Protein AF-A0A3M1IRY5-F1 (afdb_monomer_lite)

pLDDT: mean 82.52, std 18.66, range [30.8, 98.06]

Radius of gyration: 38.28 Å; chains: 1; bounding box: 102×42×97 Å

Secondary structure (DSSP, 8-state):
--------------------SS----------HHHHHHHHHHHHHHHHHHHHHHHHHHHHHHHHHHHHHHHH--TTTEEEETTEEEETTTT-TT--HHHHHHHHHHT--PPPTTTEEEEEESB-TTSPBPBTTSEEEEEEPPPSEEEEEEEEEETTSPBPP-TT---EEETTTPPBPTTS-EEEEEESS--SSSEEE--SSSBEEEEEEEEEE--SSTTTTTHHHHHTPPEEEEEE--

Sequence (238 aa):
MCADGEAGQPYDVAPSGRRCPFPCPVQAQCLPAITRSLQLRVKAVRSVVSLLLAFACALGIGLASAWHLIAHGSPLTTGEIGPWSVWYAAGNPNADPYTKAYLARSGRLPITSTNALYYFASTDEDGEPLRAECVYRIEGVPLNAMWWSLALYDEAGNLIPNKAKRHAFNRADLMRRPDGTFQIRLAPTAEHGNWLPTGKPGGLKIILRIYGPYEPTSAVRGREIENSLPEILKVACP

Structure (mmCIF, N/CA/C/O backbone):
data_AF-A0A3M1IRY5-F1
#
_entry.id   AF-A0A3M1IRY5-F1
#
loop_
_atom_site.group_PDB
_atom_site.id
_atom_site.type_symbol
_atom_site.label_atom_id
_atom_site.label_alt_id
_atom_site.label_comp_id
_atom_site.label_asym_id
_atom_site.label_entity_id
_atom_site.label_seq_id
_atom_site.pdbx_PDB_ins_code
_atom_site.Cartn_x
_atom_site.Cartn_y
_atom_site.Cartn_z
_atom_site.occupancy
_atom_site.B_iso_or_equiv
_atom_site.auth_seq_id
_atom_site.auth_comp_id
_atom_site.auth_asym_id
_atom_site.auth_atom_id
_atom_site.pdbx_PDB_model_num
ATOM 1 N N . MET A 1 1 ? -50.102 -14.162 62.995 1.00 37.91 1 MET A N 1
ATOM 2 C CA . MET A 1 1 ? -50.926 -14.681 64.102 1.00 37.91 1 MET A CA 1
ATOM 3 C C . MET A 1 1 ? -51.890 -13.585 64.509 1.00 37.91 1 MET A C 1
ATOM 5 O O . MET A 1 1 ? -51.455 -12.598 65.083 1.00 37.91 1 MET A O 1
ATOM 9 N N . CYS A 1 2 ? -53.156 -13.723 64.125 1.00 30.80 2 CYS A N 1
ATOM 10 C CA . CYS A 1 2 ? -54.265 -12.926 64.639 1.00 30.80 2 CYS A CA 1
ATOM 11 C C . CYS A 1 2 ? -55.115 -13.891 65.462 1.00 30.80 2 CYS A C 1
ATOM 13 O O . CYS A 1 2 ? -55.342 -15.010 65.012 1.00 30.80 2 CYS A O 1
ATOM 15 N N . ALA A 1 3 ? -55.451 -13.487 66.682 1.00 37.69 3 ALA A N 1
ATOM 16 C CA . ALA A 1 3 ? -56.213 -14.289 67.622 1.00 37.69 3 ALA A CA 1
ATOM 17 C C . ALA A 1 3 ? -57.660 -14.458 67.143 1.00 37.69 3 ALA A C 1
ATOM 19 O O . ALA A 1 3 ? -58.262 -13.505 66.644 1.00 37.69 3 ALA A O 1
ATOM 20 N N . ASP A 1 4 ? -58.177 -15.670 67.319 1.00 44.00 4 ASP A N 1
ATOM 21 C CA . ASP A 1 4 ? -59.561 -16.042 67.061 1.00 44.00 4 ASP A CA 1
ATOM 22 C C . ASP A 1 4 ? -60.483 -15.434 68.128 1.00 44.00 4 ASP A C 1
ATOM 24 O O . ASP A 1 4 ? -60.236 -15.558 69.328 1.00 44.00 4 ASP A O 1
ATOM 28 N N . GLY A 1 5 ? -61.543 -14.766 67.677 1.00 37.25 5 GLY A N 1
ATOM 29 C CA . GLY A 1 5 ? -62.672 -14.328 68.492 1.00 37.25 5 GLY A CA 1
ATOM 30 C C . GLY A 1 5 ? -63.956 -14.891 67.892 1.00 37.25 5 GLY A C 1
ATOM 31 O O . GLY A 1 5 ? -64.277 -14.600 66.740 1.00 37.25 5 GLY A O 1
ATOM 32 N N . GLU A 1 6 ? -64.626 -15.734 68.676 1.00 37.75 6 GLU A N 1
ATOM 33 C CA . GLU A 1 6 ? -65.839 -16.495 68.370 1.00 37.75 6 GLU A CA 1
ATOM 34 C C . GLU A 1 6 ? -67.024 -15.662 67.861 1.00 37.75 6 GLU A C 1
ATOM 36 O O . GLU A 1 6 ? -67.220 -14.494 68.203 1.00 37.75 6 GLU A O 1
ATOM 41 N N . ALA A 1 7 ? -67.851 -16.331 67.057 1.00 40.34 7 ALA A N 1
ATOM 42 C CA . ALA A 1 7 ? -69.061 -15.822 66.437 1.00 40.34 7 ALA A CA 1
ATOM 43 C C . ALA A 1 7 ? -70.335 -16.305 67.158 1.00 40.34 7 ALA A C 1
ATOM 45 O O . ALA A 1 7 ? -70.504 -17.504 67.352 1.00 40.34 7 ALA A O 1
ATOM 46 N N . GLY A 1 8 ? -71.270 -15.371 67.393 1.00 37.66 8 GLY A N 1
ATOM 47 C CA . GLY A 1 8 ? -72.716 -15.605 67.596 1.00 37.66 8 GLY A CA 1
ATOM 48 C C . GLY A 1 8 ? -73.113 -16.115 68.990 1.00 37.66 8 GLY A C 1
ATOM 49 O O . GLY A 1 8 ? -72.429 -16.941 69.561 1.00 37.66 8 GLY A O 1
ATOM 50 N N . GLN A 1 9 ? -74.237 -15.733 69.604 1.00 42.59 9 GLN A N 1
ATOM 51 C CA . GLN A 1 9 ? -75.541 -15.323 69.060 1.00 42.59 9 GLN A CA 1
ATOM 52 C C . GLN A 1 9 ? -76.451 -14.818 70.247 1.00 42.59 9 GLN A C 1
ATOM 54 O O . GLN A 1 9 ? -75.932 -14.670 71.350 1.00 42.59 9 GLN A O 1
ATOM 59 N N . PRO A 1 10 ? -77.761 -14.499 70.111 1.00 58.88 10 PRO A N 1
ATOM 60 C CA . PRO A 1 10 ? -78.271 -13.130 69.929 1.00 58.88 10 PRO A CA 1
ATOM 61 C C . PRO A 1 10 ? -79.416 -12.739 70.899 1.00 58.88 10 PRO A C 1
ATOM 63 O O . PRO A 1 10 ? -80.476 -13.330 70.785 1.00 58.88 10 PRO A O 1
ATOM 66 N N . TYR A 1 11 ? -79.329 -11.702 71.746 1.00 38.72 11 TYR A N 1
ATOM 67 C CA . TYR A 1 11 ? -80.546 -11.179 72.410 1.00 38.72 11 TYR A CA 1
ATOM 68 C C . TYR A 1 11 ? -80.511 -9.664 72.667 1.00 38.72 11 TYR A C 1
ATOM 70 O O . TYR A 1 11 ? -79.568 -9.128 73.238 1.00 38.72 11 TYR A O 1
ATOM 78 N N . ASP A 1 12 ? -81.606 -9.041 72.232 1.00 35.09 12 ASP A N 1
ATOM 79 C CA . ASP A 1 12 ? -82.362 -7.966 72.871 1.00 35.09 12 ASP A CA 1
ATOM 80 C C . ASP A 1 12 ? -81.880 -6.501 72.907 1.00 35.09 12 ASP A C 1
ATOM 82 O O . ASP A 1 12 ? -80.951 -6.093 73.593 1.00 35.09 12 ASP A O 1
ATOM 86 N N . VAL A 1 13 ? -82.703 -5.705 72.210 1.00 41.44 13 VAL A N 1
ATOM 87 C CA . VAL A 1 13 ? -83.314 -4.435 72.631 1.00 41.44 13 VAL A CA 1
ATOM 88 C C . VAL A 1 13 ? -82.365 -3.298 73.024 1.00 41.44 13 VAL A C 1
ATOM 90 O O . VAL A 1 13 ? -81.856 -3.197 74.135 1.00 41.44 13 VAL A O 1
ATOM 93 N N . ALA A 1 14 ? -82.273 -2.321 72.122 1.00 42.16 14 ALA A N 1
ATOM 94 C CA . ALA A 1 14 ? -81.802 -0.979 72.435 1.00 42.16 14 ALA A CA 1
ATOM 95 C C . ALA A 1 14 ? -82.840 -0.198 73.269 1.00 42.16 14 ALA A C 1
ATOM 97 O O . ALA A 1 14 ? -84.011 -0.152 72.884 1.00 42.16 14 ALA A O 1
ATOM 98 N N . PRO A 1 15 ? -82.403 0.562 74.291 1.00 44.25 15 PRO A N 1
ATOM 99 C CA . PRO A 1 15 ? -83.118 1.762 74.692 1.00 44.25 15 PRO A CA 1
ATOM 100 C C . PRO A 1 15 ? -82.137 2.928 74.861 1.00 44.25 15 PRO A C 1
ATOM 102 O O . PRO A 1 15 ? -81.589 3.163 75.931 1.00 44.25 15 PRO A O 1
ATOM 105 N N . SER A 1 16 ? -81.900 3.688 73.794 1.00 48.00 16 SER A N 1
ATOM 106 C CA . SER A 1 16 ? -81.740 5.148 73.887 1.00 48.00 16 SER A CA 1
ATOM 107 C C . SER A 1 16 ? -81.616 5.749 72.488 1.00 48.00 16 SER A C 1
ATOM 109 O O . SER A 1 16 ? -80.674 5.510 71.736 1.00 48.00 16 SER A O 1
ATOM 111 N N . GLY A 1 17 ? -82.631 6.527 72.115 1.00 50.25 17 GLY A N 1
ATOM 112 C CA . GLY A 1 17 ? -82.741 7.176 70.817 1.00 50.25 17 GLY A CA 1
ATOM 113 C C . GLY A 1 17 ? -81.753 8.324 70.632 1.00 50.25 17 GLY A C 1
ATOM 114 O O . GLY A 1 17 ? -82.108 9.485 70.815 1.00 50.25 17 GLY A O 1
ATOM 115 N N . ARG A 1 18 ? -80.541 8.020 70.165 1.00 44.72 18 ARG A N 1
ATOM 116 C CA . ARG A 1 18 ? -79.710 8.989 69.437 1.00 44.72 18 ARG A CA 1
ATOM 117 C C . ARG A 1 18 ? -79.232 8.364 68.133 1.00 44.72 18 ARG A C 1
ATOM 119 O O . ARG A 1 18 ? -78.379 7.487 68.123 1.00 44.72 18 ARG A O 1
ATOM 126 N N . ARG A 1 19 ? -79.818 8.818 67.023 1.00 46.75 19 ARG A N 1
ATOM 127 C CA . ARG A 1 19 ? -79.361 8.500 65.666 1.00 46.75 19 ARG A CA 1
ATOM 128 C C . ARG A 1 19 ? -78.031 9.222 65.427 1.00 46.75 19 ARG A C 1
ATOM 130 O O . ARG A 1 19 ? -77.973 10.441 65.567 1.00 46.75 19 ARG A O 1
ATOM 137 N N . CYS A 1 20 ? -76.980 8.495 65.059 1.00 45.66 20 CYS A N 1
ATOM 138 C CA . CYS A 1 20 ? -75.777 9.099 64.486 1.00 45.66 20 CYS A CA 1
ATOM 139 C C . CYS A 1 20 ? -76.139 9.738 63.126 1.00 45.66 20 CYS A C 1
ATOM 141 O O . CYS A 1 20 ? -76.806 9.076 62.329 1.00 45.66 20 CYS A O 1
ATOM 143 N N . PRO A 1 21 ? -75.738 10.991 62.832 1.00 51.94 21 PRO A N 1
ATOM 144 C CA . PRO A 1 21 ? -76.191 11.699 61.633 1.00 51.94 21 PRO A CA 1
ATOM 145 C C . PRO A 1 21 ? -75.369 11.420 60.364 1.00 51.94 21 PRO A C 1
ATOM 147 O O . PRO A 1 21 ? -75.637 12.041 59.341 1.00 51.94 21 PRO A O 1
ATOM 150 N N . PHE A 1 22 ? -74.404 10.495 60.376 1.00 50.66 22 PHE A N 1
ATOM 151 C CA . PHE A 1 22 ? -73.588 10.210 59.192 1.00 50.66 22 PHE A CA 1
ATOM 152 C C . PHE A 1 22 ? -73.363 8.706 59.002 1.00 50.66 22 PHE A C 1
ATOM 154 O O . PHE A 1 22 ? -72.972 8.036 59.961 1.00 50.66 22 PHE A O 1
ATOM 161 N N . PRO A 1 23 ? -73.568 8.155 57.790 1.00 54.88 23 PRO A N 1
ATOM 162 C CA . PRO A 1 23 ? -73.050 6.836 57.469 1.00 54.88 23 PRO A CA 1
ATOM 163 C C . PRO A 1 23 ? -71.517 6.900 57.500 1.00 54.88 23 PRO A C 1
ATOM 165 O O . PRO A 1 23 ? -70.910 7.750 56.846 1.00 54.88 23 PRO A O 1
ATOM 168 N N . CYS A 1 24 ? -70.883 6.012 58.270 1.00 45.25 24 CYS A N 1
ATOM 169 C CA . CYS A 1 24 ? -69.444 5.781 58.165 1.00 45.25 24 CYS A CA 1
ATOM 170 C C . CYS A 1 24 ? -69.091 5.486 56.698 1.00 45.25 24 CYS A C 1
ATOM 172 O O . CYS A 1 24 ? -69.773 4.665 56.076 1.00 45.25 24 CYS A O 1
ATOM 174 N N . PRO A 1 25 ? -68.028 6.088 56.136 1.00 48.56 25 PRO A N 1
ATOM 175 C CA . PRO A 1 25 ? -67.561 5.726 54.809 1.00 48.56 25 PRO A CA 1
ATOM 176 C C . PRO A 1 25 ? -66.930 4.329 54.879 1.00 48.56 25 PRO A C 1
ATOM 178 O O . PRO A 1 25 ? -65.738 4.167 55.130 1.00 48.56 25 PRO A O 1
ATOM 181 N N . VAL A 1 26 ? -67.740 3.290 54.668 1.00 51.91 26 VAL A N 1
ATOM 182 C CA . VAL A 1 26 ? -67.263 1.926 54.427 1.00 51.91 26 VAL A CA 1
ATOM 183 C C . VAL A 1 26 ? -66.821 1.855 52.975 1.00 51.91 26 VAL A C 1
ATOM 185 O O . VAL A 1 26 ? -67.564 1.399 52.118 1.00 51.91 26 VAL A O 1
ATOM 188 N N . GLN A 1 27 ? -65.630 2.368 52.687 1.00 48.59 27 GLN A N 1
ATOM 189 C CA . GLN A 1 27 ? -64.877 2.021 51.481 1.00 48.59 27 GLN A CA 1
ATOM 190 C C . GLN A 1 27 ? -63.425 2.481 51.641 1.00 48.59 27 GLN A C 1
ATOM 192 O O . GLN A 1 27 ? -62.899 3.303 50.895 1.00 48.59 27 GLN A O 1
ATOM 197 N N . ALA A 1 28 ? -62.744 1.908 52.635 1.00 45.91 28 ALA A N 1
ATOM 198 C CA . ALA A 1 28 ? -61.298 1.795 52.562 1.00 45.91 28 ALA A CA 1
ATOM 199 C C . ALA A 1 28 ? -60.988 0.850 51.393 1.00 45.91 28 ALA A C 1
ATOM 201 O O . ALA A 1 28 ? -61.079 -0.371 51.512 1.00 45.91 28 ALA A O 1
ATOM 202 N N . GLN A 1 29 ? -60.707 1.425 50.225 1.00 51.91 29 GLN A N 1
ATOM 203 C CA . GLN A 1 29 ? -60.197 0.695 49.073 1.00 51.91 29 GLN A CA 1
ATOM 204 C C . GLN A 1 29 ? -58.829 0.113 49.448 1.00 51.91 29 GLN A C 1
ATOM 206 O O . GLN A 1 29 ? -57.790 0.747 49.273 1.00 51.91 29 GLN A O 1
ATOM 211 N N . CYS A 1 30 ? -58.818 -1.109 49.980 1.00 50.00 30 CYS A N 1
ATOM 212 C CA . CYS A 1 30 ? -57.616 -1.922 50.084 1.00 50.00 30 CYS A CA 1
ATOM 213 C C . CYS A 1 30 ? -57.227 -2.392 48.677 1.00 50.00 30 CYS A C 1
ATOM 215 O O . CYS A 1 30 ? -57.453 -3.537 48.296 1.00 50.00 30 CYS A O 1
ATOM 217 N N . LEU A 1 31 ? -56.631 -1.497 47.887 1.00 52.72 31 LEU A N 1
ATOM 218 C CA . LEU A 1 31 ? -55.808 -1.908 46.754 1.00 52.72 31 LEU A CA 1
ATOM 219 C C . LEU A 1 31 ? -54.722 -2.850 47.302 1.00 52.72 31 LEU A C 1
ATOM 221 O O . LEU A 1 31 ? -54.004 -2.464 48.231 1.00 52.72 31 LEU A O 1
ATOM 225 N N . PRO A 1 32 ? -54.590 -4.085 46.787 1.00 53.75 32 PRO A N 1
ATOM 226 C CA . PRO A 1 32 ? -53.695 -5.068 47.372 1.00 53.75 32 PRO A CA 1
ATOM 227 C C . PRO A 1 32 ? -52.255 -4.584 47.201 1.00 53.75 32 PRO A C 1
ATOM 229 O O . PRO A 1 32 ? -51.706 -4.619 46.098 1.00 53.75 32 PRO A O 1
ATOM 232 N N . ALA A 1 33 ? -51.621 -4.157 48.297 1.00 54.72 33 ALA A N 1
ATOM 233 C CA . ALA A 1 33 ? -50.226 -3.706 48.351 1.00 54.72 33 ALA A CA 1
ATOM 234 C C . ALA A 1 33 ? -49.234 -4.703 47.702 1.00 54.72 33 ALA A C 1
ATOM 236 O O . ALA A 1 33 ? -48.167 -4.311 47.228 1.00 54.72 33 ALA A O 1
ATOM 237 N N . ILE A 1 34 ? -49.632 -5.976 47.606 1.00 54.03 34 ILE A N 1
ATOM 238 C CA . ILE A 1 34 ? -48.924 -7.080 46.942 1.00 54.03 34 ILE A CA 1
ATOM 239 C C . ILE A 1 34 ? -48.721 -6.824 45.435 1.00 54.03 34 ILE A C 1
ATOM 241 O O . ILE A 1 34 ? -47.662 -7.134 44.894 1.00 54.03 34 ILE A O 1
ATOM 245 N N . THR A 1 35 ? -49.681 -6.198 44.745 1.00 56.62 35 THR A N 1
ATOM 246 C CA . THR A 1 35 ? -49.521 -5.872 43.313 1.00 56.62 35 THR A CA 1
ATOM 247 C C . THR A 1 35 ? -48.485 -4.773 43.094 1.00 56.62 35 THR A C 1
ATOM 249 O O . THR A 1 35 ? -47.720 -4.825 42.135 1.00 56.62 35 THR A O 1
ATOM 252 N N . ARG A 1 36 ? -48.380 -3.807 44.013 1.00 57.28 36 ARG A N 1
ATOM 253 C CA . ARG A 1 36 ? -47.455 -2.671 43.895 1.00 57.28 36 ARG A CA 1
ATOM 254 C C . ARG A 1 36 ? -45.993 -3.092 44.082 1.00 57.28 36 ARG A C 1
ATOM 256 O O . ARG A 1 36 ? -45.131 -2.597 43.360 1.00 57.28 36 ARG A O 1
ATOM 263 N N . SER A 1 37 ? -45.708 -4.030 44.990 1.00 59.78 37 SER A N 1
ATOM 264 C CA . SER A 1 37 ? -44.346 -4.533 45.233 1.00 59.78 37 SER A CA 1
ATOM 265 C C . SER A 1 37 ? -43.824 -5.408 44.086 1.00 59.78 37 SER A C 1
ATOM 267 O O . SER A 1 37 ? -42.670 -5.256 43.680 1.00 59.78 37 SER A O 1
ATOM 269 N N . LEU A 1 38 ? -44.675 -6.259 43.502 1.00 62.50 38 LEU A N 1
ATOM 270 C CA . LEU A 1 38 ? -44.329 -7.059 42.324 1.00 62.50 38 LEU A CA 1
ATOM 271 C C . LEU A 1 38 ? -44.085 -6.163 41.095 1.00 62.50 38 LEU A C 1
ATOM 273 O O . LEU A 1 38 ? -43.091 -6.324 40.392 1.00 62.50 38 LEU A O 1
ATOM 277 N N . GLN A 1 39 ? -44.940 -5.153 40.890 1.00 62.75 39 GLN A N 1
ATOM 278 C CA . GLN A 1 39 ? -44.812 -4.157 39.817 1.00 62.75 39 GLN A CA 1
ATOM 279 C C . GLN A 1 39 ? -43.529 -3.315 39.939 1.00 62.75 39 GLN A C 1
ATOM 281 O O . GLN A 1 39 ? -42.876 -3.038 38.934 1.00 62.75 39 GLN A O 1
ATOM 286 N N . LEU A 1 40 ? -43.129 -2.933 41.158 1.00 66.12 40 LEU A N 1
ATOM 287 C CA . LEU A 1 40 ? -41.871 -2.218 41.408 1.00 66.12 40 LEU A CA 1
ATOM 288 C C . LEU A 1 40 ? -40.644 -3.094 41.125 1.00 66.12 40 LEU A C 1
ATOM 290 O O . LEU A 1 40 ? -39.698 -2.615 40.507 1.00 66.12 40 LEU A O 1
ATOM 294 N N . ARG A 1 41 ? -40.672 -4.379 41.507 1.00 73.19 41 ARG A N 1
ATOM 295 C CA . ARG A 1 41 ? -39.593 -5.336 41.199 1.00 73.19 41 ARG A CA 1
ATOM 296 C C . ARG A 1 41 ? -39.463 -5.588 39.697 1.00 73.19 41 ARG A C 1
ATOM 298 O O . ARG A 1 41 ? -38.353 -5.554 39.187 1.00 73.19 41 ARG A O 1
ATOM 305 N N . VAL A 1 42 ? -40.573 -5.759 38.975 1.00 77.19 42 VAL A N 1
ATOM 306 C CA . VAL A 1 42 ? -40.565 -5.926 37.509 1.00 77.19 42 VAL A CA 1
ATOM 307 C C . VAL A 1 42 ? -40.051 -4.666 36.804 1.00 77.19 42 VAL A C 1
ATOM 309 O O . VAL A 1 42 ? -39.234 -4.772 35.892 1.00 77.19 42 VAL A O 1
ATOM 312 N N . LYS A 1 43 ? -40.457 -3.466 37.246 1.00 78.88 43 LYS A N 1
ATOM 313 C CA . LYS A 1 43 ? -39.914 -2.200 36.723 1.00 78.88 43 LYS A CA 1
ATOM 314 C C . LYS A 1 43 ? -38.424 -2.042 37.027 1.00 78.88 43 LYS A C 1
ATOM 316 O O . LYS A 1 43 ? -37.683 -1.654 36.134 1.00 78.88 43 LYS A O 1
ATOM 321 N N . ALA A 1 44 ? -37.979 -2.380 38.238 1.00 82.38 44 ALA A N 1
ATOM 322 C CA . ALA A 1 44 ? -36.568 -2.329 38.615 1.00 82.38 44 ALA A CA 1
ATOM 323 C C . ALA A 1 44 ? -35.722 -3.312 37.791 1.00 82.38 44 ALA A C 1
ATOM 325 O O . ALA A 1 44 ? -34.703 -2.915 37.238 1.00 82.38 44 ALA A O 1
ATOM 326 N N . VAL A 1 45 ? -36.176 -4.560 37.631 1.00 88.00 45 VAL A N 1
ATOM 327 C CA . VAL A 1 45 ? -35.511 -5.565 36.787 1.00 88.00 45 VAL A CA 1
ATOM 328 C C . VAL A 1 45 ? -35.462 -5.103 35.331 1.00 88.00 45 VAL A C 1
ATOM 330 O O . VAL A 1 45 ? -34.398 -5.146 34.724 1.00 88.00 45 VAL A O 1
ATOM 333 N N . ARG A 1 46 ? -36.566 -4.580 34.778 1.00 90.19 46 ARG A N 1
ATOM 334 C CA . ARG A 1 46 ? -36.587 -4.022 33.417 1.00 90.19 46 ARG A CA 1
ATOM 335 C C . ARG A 1 46 ? -35.611 -2.853 33.265 1.00 90.19 46 ARG A C 1
ATOM 337 O O . ARG A 1 46 ? -34.879 -2.828 32.286 1.00 90.19 46 ARG A O 1
ATOM 344 N N . SER A 1 47 ? -35.561 -1.925 34.220 1.00 88.69 47 SER A N 1
ATOM 345 C CA . SER A 1 47 ? -34.614 -0.804 34.193 1.00 88.69 47 SER A CA 1
ATOM 346 C C . SER A 1 47 ? -33.161 -1.273 34.264 1.00 88.69 47 SER A C 1
ATOM 348 O O . SER A 1 47 ? -32.334 -0.780 33.505 1.00 88.69 47 SER A O 1
ATOM 350 N N . VAL A 1 48 ? -32.846 -2.251 35.119 1.00 93.12 48 VAL A N 1
ATOM 351 C CA . VAL A 1 48 ? -31.500 -2.839 35.206 1.00 93.12 48 VAL A CA 1
ATOM 352 C C . VAL A 1 48 ? -31.125 -3.527 33.896 1.00 93.12 48 VAL A C 1
ATOM 354 O O . VAL A 1 48 ? -30.045 -3.278 33.371 1.00 93.12 48 VAL A O 1
ATOM 357 N N . VAL A 1 49 ? -32.023 -4.328 33.316 1.00 94.56 49 VAL A N 1
ATOM 358 C CA . VAL A 1 49 ? -31.797 -4.973 32.012 1.00 94.56 49 VAL A CA 1
ATOM 359 C C . VAL A 1 49 ? -31.591 -3.928 30.913 1.00 94.56 49 VAL A C 1
ATOM 361 O O . VAL A 1 49 ? -30.666 -4.061 30.119 1.00 94.56 49 VAL A O 1
ATOM 364 N N . SER A 1 50 ? -32.391 -2.859 30.883 1.00 92.56 50 SER A N 1
ATOM 365 C CA . SER A 1 50 ? -32.215 -1.762 29.925 1.00 92.56 50 SER A CA 1
ATOM 366 C C . SER A 1 50 ? -30.878 -1.036 30.098 1.00 92.56 50 SER A C 1
ATOM 368 O O . SER A 1 50 ? -30.241 -0.724 29.097 1.00 92.56 50 SER A O 1
ATOM 370 N N . LEU A 1 51 ? -30.423 -0.800 31.332 1.00 95.50 51 LEU A N 1
ATOM 371 C CA . LEU A 1 51 ? -29.114 -0.193 31.602 1.00 95.50 51 LEU A CA 1
ATOM 372 C C . LEU A 1 51 ? -27.961 -1.106 31.174 1.00 95.50 51 LEU A C 1
ATOM 374 O O . LEU A 1 51 ? -27.014 -0.637 30.549 1.00 95.50 51 LEU A O 1
ATOM 378 N N . LEU A 1 52 ? -28.055 -2.406 31.460 1.00 96.69 52 LEU A N 1
ATOM 379 C CA . LEU A 1 52 ? -27.059 -3.390 31.032 1.00 96.69 52 LEU A CA 1
ATOM 380 C C . LEU A 1 52 ? -26.988 -3.489 29.506 1.00 96.69 52 LEU A C 1
ATOM 382 O O . LEU A 1 52 ? -25.894 -3.500 28.949 1.00 96.69 52 LEU A O 1
ATOM 386 N N . LEU A 1 53 ? -28.138 -3.498 28.825 1.00 96.69 53 LEU A N 1
ATOM 387 C CA . LEU A 1 53 ? -28.200 -3.468 27.363 1.00 96.69 53 LEU A CA 1
ATOM 388 C C . LEU A 1 53 ? -27.599 -2.177 26.803 1.00 96.69 53 LEU A C 1
ATOM 390 O O . LEU A 1 53 ? -26.799 -2.236 25.875 1.00 96.69 53 LEU A O 1
ATOM 394 N N . ALA A 1 54 ? -27.928 -1.019 27.382 1.00 96.38 54 ALA A N 1
ATOM 395 C CA . ALA A 1 54 ? -27.358 0.257 26.960 1.00 96.38 54 ALA A CA 1
ATOM 396 C C . ALA A 1 54 ? -25.830 0.276 27.121 1.00 96.38 54 ALA A C 1
ATOM 398 O O . ALA A 1 54 ? -25.124 0.703 26.210 1.00 96.38 54 ALA A O 1
ATOM 399 N N . PHE A 1 55 ? -25.315 -0.243 28.239 1.00 97.44 55 PHE A N 1
ATOM 400 C CA . PHE A 1 55 ? -23.879 -0.358 28.477 1.00 97.44 55 PHE A CA 1
ATOM 401 C C . PHE A 1 55 ? -23.206 -1.318 27.489 1.00 97.44 55 PHE A C 1
ATOM 403 O O . PHE A 1 55 ? -22.173 -0.979 26.917 1.00 97.44 55 PHE A O 1
ATOM 410 N N . ALA A 1 56 ? -23.805 -2.485 27.235 1.00 97.06 56 ALA A N 1
ATOM 411 C CA . ALA A 1 56 ? -23.289 -3.454 26.271 1.00 97.06 56 ALA A CA 1
ATOM 412 C C . ALA A 1 56 ? -23.250 -2.881 24.845 1.00 97.06 56 ALA A C 1
ATOM 414 O O . ALA A 1 56 ? -22.241 -3.022 24.156 1.00 97.06 56 ALA A O 1
ATOM 415 N N . CYS A 1 57 ? -24.305 -2.178 24.422 1.00 97.50 57 CYS A N 1
ATOM 416 C CA . CYS A 1 57 ? -24.337 -1.485 23.136 1.00 97.50 57 CYS A CA 1
ATOM 417 C C . CYS A 1 57 ? -23.271 -0.385 23.060 1.00 97.50 57 CYS A C 1
ATOM 419 O O . CYS A 1 57 ? -22.542 -0.317 22.075 1.00 97.50 57 CYS A O 1
ATOM 421 N N . ALA A 1 58 ? -23.140 0.446 24.099 1.00 97.00 58 ALA A N 1
ATOM 422 C CA . ALA A 1 58 ? -22.136 1.507 24.141 1.00 97.00 58 ALA A CA 1
ATOM 423 C C . ALA A 1 58 ? -20.706 0.947 24.061 1.00 97.00 58 ALA A C 1
ATOM 425 O O . ALA A 1 58 ? -19.892 1.445 23.284 1.00 97.00 58 ALA A O 1
ATOM 426 N N . LEU A 1 59 ? -20.418 -0.124 24.806 1.00 97.31 59 LEU A N 1
ATOM 427 C CA . LEU A 1 59 ? -19.133 -0.818 24.762 1.00 97.31 59 LEU A CA 1
ATOM 428 C C . LEU A 1 59 ? -18.874 -1.422 23.375 1.00 97.31 59 LEU A C 1
ATOM 430 O O . LEU A 1 59 ? -17.793 -1.244 22.822 1.00 97.31 59 LEU A O 1
ATOM 434 N N . GLY A 1 60 ? -19.868 -2.103 22.799 1.00 97.56 60 GLY A N 1
ATOM 435 C CA . GLY A 1 60 ? -19.764 -2.715 21.475 1.00 97.56 60 GLY A CA 1
ATOM 436 C C . GLY A 1 60 ? -19.479 -1.686 20.383 1.00 97.56 60 GLY A C 1
ATOM 437 O O . GLY A 1 60 ? -18.553 -1.869 19.598 1.00 97.56 60 GLY A O 1
ATOM 438 N N . ILE A 1 61 ? -20.211 -0.570 20.378 1.00 97.06 61 ILE A N 1
ATOM 439 C CA . ILE A 1 61 ? -20.006 0.528 19.424 1.00 97.06 61 ILE A CA 1
ATOM 440 C C . ILE A 1 61 ? -18.635 1.181 19.635 1.00 97.06 61 ILE A C 1
ATOM 442 O O . ILE A 1 61 ? -17.928 1.435 18.663 1.00 97.06 61 ILE A O 1
ATOM 446 N N . GLY A 1 62 ? -18.236 1.427 20.887 1.00 95.69 62 GLY A N 1
ATOM 447 C CA . GLY A 1 62 ? -16.935 2.017 21.210 1.00 95.69 62 GLY A CA 1
ATOM 448 C C . GLY A 1 62 ? -15.757 1.137 20.784 1.00 95.69 62 GLY A C 1
ATOM 449 O O . GLY A 1 62 ? -14.788 1.627 20.211 1.00 95.69 62 GLY A O 1
ATOM 450 N N . LEU A 1 63 ? -15.848 -0.175 21.005 1.00 94.75 63 LEU A N 1
ATOM 451 C CA . LEU A 1 63 ? -14.824 -1.125 20.567 1.00 94.75 63 LEU A CA 1
ATOM 452 C C . LEU A 1 63 ? -14.805 -1.278 19.046 1.00 94.75 63 LEU A C 1
ATOM 454 O O . LEU A 1 63 ? -13.727 -1.316 18.457 1.00 94.75 63 LEU A O 1
ATOM 458 N N . ALA A 1 64 ? -15.974 -1.341 18.407 1.00 94.62 64 ALA A N 1
ATOM 459 C CA . ALA A 1 64 ? -16.076 -1.446 16.957 1.00 94.62 64 ALA A CA 1
ATOM 460 C C . ALA A 1 64 ? -15.493 -0.208 16.261 1.00 94.62 64 ALA A C 1
ATOM 462 O O . ALA A 1 64 ? -14.727 -0.350 15.308 1.00 94.62 64 ALA A O 1
ATOM 463 N N . SER A 1 65 ? -15.791 0.996 16.758 1.00 93.81 65 SER A N 1
ATOM 464 C CA . SER A 1 65 ? -15.251 2.239 16.199 1.00 93.81 65 SER A CA 1
ATOM 465 C C . SER A 1 65 ? -13.740 2.345 16.401 1.00 93.81 65 SER A C 1
ATOM 467 O O . SER A 1 65 ? -13.019 2.641 15.449 1.00 93.81 65 SER A O 1
ATOM 469 N N . ALA A 1 66 ? -13.235 2.016 17.594 1.00 91.62 66 ALA A N 1
ATOM 470 C CA . ALA A 1 66 ? -11.799 1.979 17.855 1.00 91.62 66 ALA A CA 1
ATOM 471 C C . ALA A 1 66 ? -11.091 0.958 16.953 1.00 91.62 66 ALA A C 1
ATOM 473 O O . ALA A 1 66 ? -10.073 1.272 16.339 1.00 91.62 66 ALA A O 1
ATOM 474 N N . TRP A 1 67 ? -11.646 -0.249 16.819 1.00 92.62 67 TRP A N 1
ATOM 475 C CA . TRP A 1 67 ? -11.108 -1.279 15.932 1.00 92.62 67 TRP A CA 1
ATOM 476 C C . TRP A 1 67 ? -11.081 -0.820 14.471 1.00 92.62 67 TRP A C 1
ATOM 478 O O . TRP A 1 67 ? -10.079 -1.044 13.793 1.00 92.62 67 TRP A O 1
ATOM 488 N N . HIS A 1 68 ? -12.136 -0.143 14.011 1.00 91.94 68 HIS A N 1
ATOM 489 C CA . HIS A 1 68 ? -12.230 0.396 12.657 1.00 91.94 68 HIS A CA 1
ATOM 490 C C . HIS A 1 68 ? -11.158 1.460 12.387 1.00 91.94 68 HIS A C 1
ATOM 492 O O . HIS A 1 68 ? -10.443 1.364 11.390 1.00 91.94 68 HIS A O 1
ATOM 498 N N . LEU A 1 69 ? -11.001 2.430 13.295 1.00 90.38 69 LEU A N 1
ATOM 499 C CA . LEU A 1 69 ? -9.990 3.490 13.192 1.00 90.38 69 LEU A CA 1
ATOM 500 C C . LEU A 1 69 ? -8.563 2.941 13.263 1.00 90.38 69 LEU A C 1
ATOM 502 O O . LEU A 1 69 ? -7.678 3.437 12.578 1.00 90.38 69 LEU A O 1
ATOM 506 N N . ILE A 1 70 ? -8.324 1.893 14.053 1.00 90.31 70 ILE A N 1
ATOM 507 C CA . ILE A 1 70 ? -7.017 1.227 14.091 1.00 90.31 70 ILE A CA 1
ATOM 508 C C . ILE A 1 70 ? -6.759 0.456 12.791 1.00 90.31 70 ILE A C 1
ATOM 510 O O . ILE A 1 70 ? -5.618 0.387 12.357 1.00 90.31 70 ILE A O 1
ATOM 514 N N . ALA A 1 71 ? -7.777 -0.164 12.188 1.00 86.00 71 ALA A N 1
ATOM 515 C CA . ALA A 1 71 ? -7.604 -1.013 11.010 1.00 86.00 71 ALA A CA 1
ATOM 516 C C . ALA A 1 71 ? -7.398 -0.217 9.712 1.00 86.00 71 ALA A C 1
ATOM 518 O O . ALA A 1 71 ? -6.507 -0.564 8.940 1.00 86.00 71 ALA A O 1
ATOM 519 N N . HIS A 1 72 ? -8.197 0.830 9.491 1.00 81.75 72 HIS A N 1
ATOM 520 C CA . HIS A 1 72 ? -8.185 1.615 8.249 1.00 81.75 72 HIS A CA 1
ATOM 521 C C . HIS A 1 72 ? -7.541 2.996 8.424 1.00 81.75 72 HIS A C 1
ATOM 523 O O . HIS A 1 72 ? -7.110 3.606 7.453 1.00 81.75 72 HIS A O 1
ATOM 529 N N . GLY A 1 73 ? -7.416 3.480 9.661 1.00 84.31 73 GLY A N 1
ATOM 530 C CA . GLY A 1 73 ? -7.014 4.853 9.928 1.00 84.31 73 GLY A CA 1
ATOM 531 C C . GLY A 1 73 ? -8.181 5.832 9.845 1.00 84.31 73 GLY A C 1
ATOM 532 O O . GLY A 1 73 ? -9.357 5.467 9.907 1.00 84.31 73 GLY A O 1
ATOM 533 N N . SER A 1 74 ? -7.831 7.109 9.759 1.00 83.62 74 SER A N 1
ATOM 534 C CA . SER A 1 74 ? -8.755 8.223 9.574 1.00 83.62 74 SER A CA 1
ATOM 535 C C . SER A 1 74 ? -8.058 9.326 8.778 1.00 83.62 74 SER A C 1
ATOM 537 O O . SER A 1 74 ? -6.828 9.383 8.817 1.00 83.62 74 SER A O 1
ATOM 539 N N . PRO A 1 75 ? -8.793 10.271 8.169 1.00 81.12 75 PRO A N 1
ATOM 540 C CA . PRO A 1 75 ? -8.184 11.412 7.476 1.00 81.12 75 PRO A CA 1
ATOM 541 C C . PRO A 1 75 ? -7.265 12.281 8.357 1.00 81.12 75 PRO A C 1
ATOM 543 O O . PRO A 1 75 ? -6.495 13.086 7.848 1.00 81.12 75 PRO A O 1
ATOM 546 N N . LEU A 1 76 ? -7.351 12.149 9.687 1.00 79.44 76 LEU A N 1
ATOM 547 C CA . LEU A 1 76 ? -6.489 12.861 10.635 1.00 79.44 76 LEU A CA 1
ATOM 548 C C . LEU A 1 76 ? -5.135 12.170 10.856 1.00 79.44 76 LEU A C 1
ATOM 550 O O . LEU A 1 76 ? -4.181 12.818 11.279 1.00 79.44 76 LEU A O 1
ATOM 554 N N . THR A 1 77 ? -5.056 10.860 10.622 1.00 81.25 77 THR A N 1
ATOM 555 C CA . THR A 1 77 ? -3.879 10.023 10.921 1.00 81.25 77 THR A CA 1
ATOM 556 C C . THR A 1 77 ? -3.207 9.488 9.660 1.00 81.25 77 THR A C 1
ATOM 558 O O . THR A 1 77 ? -1.998 9.240 9.653 1.00 81.25 77 THR A O 1
ATOM 561 N N . THR A 1 78 ? -3.993 9.313 8.601 1.00 85.88 78 THR A N 1
ATOM 562 C CA . THR A 1 78 ? -3.637 8.580 7.391 1.00 85.88 78 THR A CA 1
ATOM 563 C C . THR A 1 78 ? -3.949 9.439 6.170 1.00 85.88 78 THR A C 1
ATOM 565 O O . THR A 1 78 ? -5.003 10.070 6.111 1.00 85.88 78 THR A O 1
ATOM 568 N N . GLY A 1 79 ? -3.030 9.473 5.207 1.00 87.38 79 GLY A N 1
ATOM 569 C CA . GLY A 1 79 ? -3.274 10.029 3.877 1.00 87.38 79 GLY A CA 1
ATOM 570 C C . GLY A 1 79 ? -3.711 8.932 2.916 1.00 87.38 79 GLY A C 1
ATOM 571 O O . GLY A 1 79 ? -3.122 7.852 2.936 1.00 87.38 79 GLY A O 1
ATOM 572 N N . GLU A 1 80 ? -4.711 9.216 2.086 1.00 89.81 80 GLU A N 1
ATOM 573 C CA . GLU A 1 80 ? -5.150 8.357 0.982 1.00 89.81 80 GLU A CA 1
ATOM 574 C C . GLU A 1 80 ? -4.933 9.103 -0.338 1.00 89.81 80 GLU A C 1
ATOM 576 O O . GLU A 1 80 ? -5.423 10.220 -0.515 1.00 89.81 80 GLU A O 1
ATOM 581 N N . ILE A 1 81 ? -4.152 8.507 -1.239 1.00 91.62 81 ILE A N 1
ATOM 582 C CA . ILE A 1 81 ? -3.791 9.057 -2.546 1.00 91.62 81 ILE A CA 1
ATOM 583 C C . ILE A 1 81 ? -4.009 7.954 -3.581 1.00 91.62 81 ILE A C 1
ATOM 585 O O . ILE A 1 81 ? -3.174 7.059 -3.737 1.00 91.62 81 ILE A O 1
ATOM 589 N N . GLY A 1 82 ? -5.166 7.992 -4.243 1.00 92.06 82 GLY A N 1
ATOM 590 C CA . GLY A 1 82 ? -5.622 6.891 -5.093 1.00 92.06 82 GLY A CA 1
ATOM 591 C C . GLY A 1 82 ? -5.659 5.576 -4.295 1.00 92.06 82 GLY A C 1
ATOM 592 O O . GLY A 1 82 ? -6.208 5.561 -3.191 1.00 92.06 82 GLY A O 1
ATOM 593 N N . PRO A 1 83 ? -5.040 4.486 -4.779 1.00 94.75 83 PRO A N 1
ATOM 594 C CA . PRO A 1 83 ? -5.001 3.206 -4.070 1.00 94.75 83 PRO A CA 1
ATOM 595 C C . PRO A 1 83 ? -4.014 3.178 -2.892 1.00 94.75 83 PRO A C 1
ATOM 597 O O . PRO A 1 83 ? -3.946 2.181 -2.167 1.00 94.75 83 PRO A O 1
ATOM 600 N N . TRP A 1 84 ? -3.205 4.226 -2.706 1.00 95.62 84 TRP A N 1
ATOM 601 C CA . TRP A 1 84 ? -2.146 4.258 -1.704 1.00 95.62 84 TRP A CA 1
ATOM 602 C C . TRP A 1 84 ? -2.604 4.902 -0.404 1.00 95.62 84 TRP A C 1
ATOM 604 O O . TRP A 1 84 ? -3.112 6.017 -0.382 1.00 95.62 84 TRP A O 1
ATOM 614 N N . SER A 1 85 ? -2.300 4.239 0.707 1.00 92.50 85 SER A N 1
ATOM 615 C CA . SER A 1 85 ? -2.472 4.762 2.061 1.00 92.50 85 SER A CA 1
ATOM 616 C C . SER A 1 85 ? -1.125 4.944 2.764 1.00 92.50 85 SER A C 1
ATOM 618 O O . SER A 1 85 ? -0.217 4.119 2.620 1.00 92.50 85 SER A O 1
ATOM 620 N N . VAL A 1 86 ? -0.976 6.013 3.547 1.00 90.44 86 VAL A N 1
ATOM 621 C CA . VAL A 1 86 ? 0.260 6.340 4.275 1.00 90.44 86 VAL A CA 1
ATOM 622 C C . VAL A 1 86 ? -0.033 6.830 5.688 1.00 90.44 86 VAL A C 1
ATOM 624 O O . VAL A 1 86 ? -0.927 7.638 5.910 1.00 90.44 86 VAL A O 1
ATOM 627 N N . TRP A 1 87 ? 0.755 6.372 6.661 1.00 88.81 87 TRP A N 1
ATOM 628 C CA . TRP A 1 87 ? 0.657 6.802 8.059 1.00 88.81 87 TRP A CA 1
ATOM 629 C C . TRP A 1 87 ? 1.758 7.824 8.365 1.00 88.81 87 TRP A C 1
ATOM 631 O O . TRP A 1 87 ? 2.896 7.451 8.658 1.00 88.81 87 TRP A O 1
ATOM 641 N N . TYR A 1 88 ? 1.444 9.121 8.305 1.00 84.56 88 TYR A N 1
ATOM 642 C CA . TYR A 1 88 ? 2.454 10.190 8.395 1.00 84.56 88 TYR A CA 1
ATOM 643 C C . TYR A 1 88 ? 3.166 10.276 9.748 1.00 84.56 88 TYR A C 1
ATOM 645 O O . TYR A 1 88 ? 4.294 10.759 9.822 1.00 84.56 88 TYR A O 1
ATOM 653 N N . ALA A 1 89 ? 2.539 9.799 10.825 1.00 87.38 89 ALA A N 1
ATOM 654 C CA . ALA A 1 89 ? 3.149 9.753 12.152 1.00 87.38 89 ALA A CA 1
ATOM 655 C C . ALA A 1 89 ? 3.897 8.432 12.431 1.00 87.38 89 ALA A C 1
ATOM 657 O O . ALA A 1 89 ? 4.388 8.228 13.543 1.00 87.38 89 ALA A O 1
ATOM 658 N N . ALA A 1 90 ? 4.002 7.519 11.457 1.00 86.94 90 ALA A N 1
ATOM 659 C CA . ALA A 1 90 ? 4.635 6.222 11.671 1.00 86.94 90 ALA A CA 1
ATOM 660 C C . ALA A 1 90 ? 6.107 6.355 12.108 1.00 86.94 90 ALA A C 1
ATOM 662 O O . ALA A 1 90 ? 6.881 7.134 11.551 1.00 86.94 90 ALA A O 1
ATOM 663 N N . GLY A 1 91 ? 6.491 5.591 13.136 1.00 85.31 91 GLY A N 1
ATOM 664 C CA . GLY A 1 91 ? 7.848 5.603 13.694 1.00 85.31 91 GLY A CA 1
ATOM 665 C C . GLY A 1 91 ? 8.191 6.843 14.536 1.00 85.31 91 GLY A C 1
ATOM 666 O O . GLY A 1 91 ? 9.307 6.934 15.044 1.00 85.31 91 GLY A O 1
ATOM 667 N N . ASN A 1 92 ? 7.259 7.788 14.722 1.00 87.19 92 ASN A N 1
ATOM 668 C CA . ASN A 1 92 ? 7.449 8.940 15.602 1.00 87.19 92 ASN A CA 1
ATOM 669 C C . ASN A 1 92 ? 7.122 8.566 17.069 1.00 87.19 92 ASN A C 1
ATOM 671 O O . ASN A 1 92 ? 6.015 8.092 17.340 1.00 87.19 92 ASN A O 1
ATOM 675 N N . PRO A 1 93 ? 8.015 8.819 18.048 1.00 86.00 93 PRO A N 1
ATOM 676 C CA . PRO A 1 93 ? 7.721 8.592 19.470 1.00 86.00 93 PRO A CA 1
ATOM 677 C C . PRO A 1 93 ? 6.470 9.335 19.972 1.00 86.00 93 PRO A C 1
ATOM 679 O O . PRO A 1 93 ? 5.735 8.838 20.830 1.00 86.00 93 PRO A O 1
ATOM 682 N N . ASN A 1 94 ? 6.187 10.500 19.386 1.00 88.19 94 ASN A N 1
ATOM 683 C CA . ASN A 1 94 ? 5.043 11.353 19.701 1.00 88.19 94 ASN A CA 1
ATOM 684 C C . ASN A 1 94 ? 3.841 11.113 18.772 1.00 88.19 94 ASN A C 1
ATOM 686 O O . ASN A 1 94 ? 2.946 11.951 18.719 1.00 88.19 94 ASN A O 1
ATOM 690 N N . ALA A 1 95 ? 3.803 9.989 18.045 1.00 88.12 95 ALA A N 1
ATOM 691 C CA . ALA A 1 95 ? 2.655 9.622 17.219 1.00 88.12 95 ALA A CA 1
ATOM 692 C C . ALA A 1 95 ? 1.355 9.559 18.033 1.00 88.12 95 ALA A C 1
ATOM 694 O O . ALA A 1 95 ? 1.369 9.256 19.238 1.00 88.12 95 ALA A O 1
ATOM 695 N N . ASP A 1 96 ? 0.237 9.815 17.356 1.00 90.06 96 ASP A N 1
ATOM 696 C CA . ASP A 1 96 ? -1.091 9.719 17.943 1.00 90.06 96 ASP A CA 1
ATOM 697 C C . ASP A 1 96 ? -1.400 8.277 18.411 1.00 90.06 96 ASP A C 1
ATOM 699 O O . ASP A 1 96 ? -0.781 7.307 17.945 1.00 90.06 96 ASP A O 1
ATOM 703 N N . PRO A 1 97 ? -2.346 8.101 19.353 1.00 91.94 97 PRO A N 1
ATOM 704 C CA . PRO A 1 97 ? -2.662 6.786 19.902 1.00 91.94 97 PRO A CA 1
ATOM 705 C C . PRO A 1 97 ? -3.130 5.759 18.861 1.00 91.94 97 PRO A C 1
ATOM 707 O O . PRO A 1 97 ? -2.834 4.575 19.024 1.00 91.94 97 PRO A O 1
ATOM 710 N N . TYR A 1 98 ? -3.819 6.182 17.795 1.00 91.12 98 TYR A N 1
ATOM 711 C CA . TYR A 1 98 ? -4.318 5.271 16.762 1.00 91.12 98 TYR A CA 1
ATOM 712 C C . TYR A 1 98 ? -3.181 4.760 15.881 1.00 91.12 98 TYR A C 1
ATOM 714 O O . TYR A 1 98 ? -3.082 3.551 15.675 1.00 91.12 98 TYR A O 1
ATOM 722 N N . THR A 1 99 ? -2.261 5.632 15.463 1.00 90.50 99 THR A N 1
ATOM 723 C CA . THR A 1 99 ? -1.037 5.227 14.758 1.00 90.50 99 THR A CA 1
ATOM 724 C C . THR A 1 99 ? -0.212 4.261 15.610 1.00 90.50 99 THR A C 1
ATOM 726 O O . THR A 1 99 ? 0.227 3.221 15.120 1.00 90.50 99 THR A O 1
ATOM 729 N N . LYS A 1 100 ? -0.039 4.541 16.910 1.00 92.00 100 LYS A N 1
ATOM 730 C CA . LYS A 1 100 ? 0.673 3.633 17.831 1.00 92.00 100 LYS A CA 1
ATOM 731 C C . LYS A 1 100 ? -0.006 2.268 17.935 1.00 92.00 100 LYS A C 1
ATOM 733 O O . LYS A 1 100 ? 0.672 1.245 17.850 1.00 92.00 100 LYS A O 1
ATOM 738 N N . ALA A 1 101 ? -1.329 2.243 18.082 1.00 92.44 101 ALA A N 1
ATOM 739 C CA . ALA A 1 101 ? -2.100 1.006 18.145 1.00 92.44 101 ALA A CA 1
ATOM 740 C C . ALA A 1 101 ? -2.041 0.214 16.827 1.00 92.44 101 ALA A C 1
ATOM 742 O O . ALA A 1 101 ? -1.882 -1.007 16.859 1.00 92.44 101 ALA A O 1
ATOM 743 N N . TYR A 1 102 ? -2.101 0.886 15.673 1.00 90.88 102 TYR A N 1
ATOM 744 C CA . TYR A 1 102 ? -1.941 0.264 14.356 1.00 90.88 102 TYR A CA 1
ATOM 745 C C . TYR A 1 102 ? -0.556 -0.377 14.190 1.00 90.88 102 TYR A C 1
ATOM 747 O O . TYR A 1 102 ? -0.441 -1.535 13.773 1.00 90.88 102 TYR A O 1
ATOM 755 N N . LEU A 1 103 ? 0.510 0.333 14.572 1.00 90.50 103 LEU A N 1
ATOM 756 C CA . LEU A 1 103 ? 1.873 -0.202 14.526 1.00 90.50 103 LEU A CA 1
ATOM 757 C C . LEU A 1 103 ? 2.049 -1.397 15.471 1.00 90.50 103 LEU A C 1
ATOM 759 O O . LEU A 1 103 ? 2.566 -2.431 15.049 1.00 90.50 103 LEU A O 1
ATOM 763 N N . ALA A 1 104 ? 1.542 -1.299 16.703 1.00 91.12 104 ALA A N 1
ATOM 764 C CA . ALA A 1 104 ? 1.577 -2.395 17.668 1.00 91.12 104 ALA A CA 1
ATOM 765 C C . ALA A 1 104 ? 0.815 -3.633 17.164 1.00 91.12 104 ALA A C 1
ATOM 767 O O . ALA A 1 104 ? 1.337 -4.744 17.227 1.00 91.12 104 ALA A O 1
ATOM 768 N N . ARG A 1 105 ? -0.387 -3.448 16.601 1.00 89.31 105 ARG A N 1
ATOM 769 C CA . ARG A 1 105 ? -1.199 -4.535 16.031 1.00 89.31 105 ARG A CA 1
ATOM 770 C C . ARG A 1 105 ? -0.544 -5.173 14.811 1.00 89.31 105 ARG A C 1
ATOM 772 O O . ARG A 1 105 ? -0.649 -6.379 14.623 1.00 89.31 105 ARG A O 1
ATOM 779 N N . SER A 1 106 ? 0.091 -4.369 13.962 1.00 84.88 106 SER A N 1
ATOM 780 C CA . SER A 1 106 ? 0.744 -4.877 12.756 1.00 84.88 106 SER A CA 1
ATOM 781 C C . SER A 1 106 ? 2.086 -5.559 13.021 1.00 84.88 106 SER A C 1
ATOM 783 O O . SER A 1 106 ? 2.607 -6.208 12.116 1.00 84.88 106 SER A O 1
ATOM 785 N N . GLY A 1 107 ? 2.659 -5.412 14.223 1.00 85.62 107 GLY A N 1
ATOM 786 C CA . GLY A 1 107 ? 3.977 -5.955 14.561 1.00 85.62 107 GLY A CA 1
ATOM 787 C C . GLY A 1 107 ? 5.117 -5.323 13.755 1.00 85.62 107 GLY A C 1
ATOM 788 O O . GLY A 1 107 ? 6.185 -5.918 13.618 1.00 85.62 107 GLY A O 1
ATOM 789 N N . ARG A 1 108 ? 4.890 -4.138 13.173 1.00 84.19 108 ARG A N 1
ATOM 790 C CA . ARG A 1 108 ? 5.858 -3.452 12.309 1.00 84.19 108 ARG A CA 1
ATOM 791 C C . ARG A 1 108 ? 6.678 -2.452 13.110 1.00 84.19 108 ARG A C 1
ATOM 793 O O . ARG A 1 108 ? 6.161 -1.751 13.973 1.00 84.19 108 ARG A O 1
ATOM 800 N N . LEU A 1 109 ? 7.951 -2.338 12.747 1.00 86.62 109 LEU A N 1
ATOM 801 C CA . LEU A 1 109 ? 8.892 -1.375 13.317 1.00 86.62 109 LEU A CA 1
ATOM 802 C C . LEU A 1 109 ? 9.383 -0.437 12.205 1.00 86.62 109 LEU A C 1
ATOM 804 O O . LEU A 1 109 ? 10.491 -0.617 11.696 1.00 86.62 109 LEU A O 1
ATOM 808 N N . PRO A 1 110 ? 8.541 0.507 11.741 1.00 85.69 110 PRO A N 1
ATOM 809 C CA . PRO A 1 110 ? 8.942 1.425 10.688 1.00 85.69 110 PRO A CA 1
ATOM 810 C C . PRO A 1 110 ? 10.006 2.397 11.200 1.00 85.69 110 PRO A C 1
ATOM 812 O O . PRO A 1 110 ? 9.989 2.833 12.352 1.00 85.69 110 PRO A O 1
ATOM 815 N N . ILE A 1 111 ? 10.904 2.785 10.299 1.00 87.69 111 ILE A N 1
ATOM 816 C CA . ILE A 1 111 ? 11.741 3.973 10.491 1.00 87.69 111 ILE A CA 1
ATOM 817 C C . ILE A 1 111 ? 10.821 5.201 10.572 1.00 87.69 111 ILE A C 1
ATOM 819 O O . ILE A 1 111 ? 9.758 5.214 9.952 1.00 87.69 111 ILE A O 1
ATOM 823 N N . THR A 1 112 ? 11.235 6.223 11.324 1.00 87.06 112 THR A N 1
ATOM 824 C CA . THR A 1 112 ? 10.522 7.505 11.400 1.00 87.06 112 THR A CA 1
ATOM 825 C C . THR A 1 112 ? 10.175 8.053 10.013 1.00 87.06 112 THR A C 1
ATOM 827 O O . THR A 1 112 ? 11.017 8.051 9.106 1.00 87.06 112 THR A O 1
ATOM 830 N N . SER A 1 113 ? 8.948 8.556 9.872 1.00 82.75 113 SER A N 1
ATOM 831 C CA . SER A 1 113 ? 8.403 9.122 8.633 1.00 82.75 113 SER A CA 1
ATOM 832 C C . SER A 1 113 ? 9.232 10.267 8.045 1.00 82.75 113 SER A C 1
ATOM 834 O O . SER A 1 113 ? 9.186 10.508 6.842 1.00 82.75 113 SER A O 1
ATOM 836 N N . THR A 1 114 ? 10.062 10.927 8.860 1.00 80.44 114 THR A N 1
ATOM 837 C CA . THR A 1 114 ? 11.046 11.922 8.400 1.00 80.44 114 THR A CA 1
ATOM 838 C C . THR A 1 114 ? 12.088 11.331 7.446 1.00 80.44 114 THR A C 1
ATOM 840 O O . THR A 1 114 ? 12.565 12.031 6.555 1.00 80.44 114 THR A O 1
ATOM 843 N N . ASN A 1 115 ? 12.443 10.055 7.623 1.00 85.75 115 ASN A N 1
ATOM 844 C CA . ASN A 1 115 ? 13.510 9.393 6.872 1.00 85.75 115 ASN A CA 1
ATOM 845 C C . ASN A 1 115 ? 12.972 8.362 5.878 1.00 85.75 115 ASN A C 1
ATOM 847 O O . ASN A 1 115 ? 13.612 8.125 4.852 1.00 85.75 115 ASN A O 1
ATOM 851 N N . ALA A 1 116 ? 11.839 7.724 6.186 1.00 89.06 116 ALA A N 1
ATOM 852 C CA . ALA A 1 116 ? 11.225 6.748 5.300 1.00 89.06 116 ALA A CA 1
ATOM 853 C C . ALA A 1 116 ? 9.698 6.796 5.356 1.00 89.06 116 ALA A C 1
ATOM 855 O O . ALA A 1 116 ? 9.110 6.713 6.431 1.00 89.06 116 ALA A O 1
ATOM 856 N N . LEU A 1 117 ? 9.065 6.846 4.189 1.00 90.31 117 LEU A N 1
ATOM 857 C CA . LEU A 1 117 ? 7.619 6.743 4.030 1.00 90.31 117 LEU A CA 1
ATOM 858 C C . LEU A 1 117 ? 7.248 5.360 3.490 1.00 90.31 117 LEU A C 1
ATOM 860 O O . LEU A 1 117 ? 7.946 4.788 2.649 1.00 90.31 117 LEU A O 1
ATOM 864 N N . TYR A 1 118 ? 6.144 4.823 3.999 1.00 91.94 118 TYR A N 1
ATOM 865 C CA . TYR A 1 118 ? 5.614 3.515 3.629 1.00 91.94 118 TYR A CA 1
ATOM 866 C C . TYR A 1 118 ? 4.198 3.718 3.107 1.00 91.94 118 TYR A C 1
ATOM 868 O O . TYR A 1 118 ? 3.305 4.071 3.878 1.00 91.94 118 TYR A O 1
ATOM 876 N N . TYR A 1 119 ? 4.023 3.491 1.812 1.00 94.38 119 TYR A N 1
ATOM 877 C CA . TYR A 1 119 ? 2.739 3.527 1.134 1.00 94.38 119 TYR A CA 1
ATOM 878 C C . TYR A 1 119 ? 2.230 2.098 0.971 1.00 94.38 119 TYR A C 1
ATOM 880 O O . TYR A 1 119 ? 2.965 1.211 0.525 1.00 94.38 119 TYR A O 1
ATOM 888 N N . PHE A 1 120 ? 0.982 1.870 1.356 1.00 94.12 120 PHE A N 1
ATOM 889 C CA . PHE A 1 120 ? 0.326 0.569 1.310 1.00 94.12 120 PHE A CA 1
ATOM 890 C C . PHE A 1 120 ? -0.853 0.639 0.350 1.00 94.12 120 PHE A C 1
ATOM 892 O O . PHE A 1 120 ? -1.695 1.519 0.499 1.00 94.12 120 PHE A O 1
ATOM 899 N N . ALA A 1 121 ? -0.937 -0.307 -0.578 1.00 96.75 121 ALA A N 1
ATOM 900 C CA . ALA A 1 121 ? -2.086 -0.459 -1.458 1.00 96.75 121 ALA A CA 1
ATOM 901 C C . ALA A 1 121 ? -2.696 -1.855 -1.310 1.00 96.75 121 ALA A C 1
ATOM 903 O O . ALA A 1 121 ? -1.989 -2.870 -1.315 1.00 96.75 121 ALA A O 1
ATOM 904 N N . SER A 1 122 ? -4.016 -1.887 -1.154 1.00 95.31 122 SER A N 1
ATOM 905 C CA . SER A 1 122 ? -4.841 -3.103 -1.136 1.00 95.31 122 SER A CA 1
ATOM 906 C C . SER A 1 122 ? -5.948 -3.078 -2.188 1.00 95.31 122 SER A C 1
ATOM 908 O O . SER A 1 122 ? -6.683 -4.056 -2.305 1.00 95.31 122 SER A O 1
ATOM 910 N N . THR A 1 123 ? -6.057 -1.988 -2.944 1.00 96.81 123 THR A N 1
ATOM 911 C CA . THR A 1 123 ? -6.992 -1.809 -4.056 1.00 96.81 123 THR A CA 1
ATOM 912 C C . THR A 1 123 ? -6.244 -1.373 -5.316 1.00 96.81 123 THR A C 1
ATOM 914 O O . THR A 1 123 ? -5.072 -0.994 -5.245 1.00 96.81 123 THR A O 1
ATOM 917 N N . ASP A 1 124 ? -6.896 -1.478 -6.469 1.00 97.25 124 ASP A N 1
ATOM 918 C CA . ASP A 1 124 ? -6.474 -0.825 -7.711 1.00 97.25 124 ASP A CA 1
ATOM 919 C C . ASP A 1 124 ? -7.029 0.614 -7.809 1.00 97.25 124 ASP A C 1
ATOM 921 O O . ASP A 1 124 ? -7.680 1.096 -6.876 1.00 97.25 124 ASP A O 1
ATOM 925 N N . GLU A 1 125 ? -6.738 1.311 -8.914 1.00 96.19 125 GLU A N 1
ATOM 926 C CA . GLU A 1 125 ? -7.240 2.672 -9.192 1.00 96.19 125 GLU A CA 1
ATOM 927 C C . GLU A 1 125 ? -8.775 2.770 -9.225 1.00 96.19 125 GLU A C 1
ATOM 929 O O . GLU A 1 125 ? -9.327 3.825 -8.920 1.00 96.19 125 GLU A O 1
ATOM 934 N N . ASP A 1 126 ? -9.477 1.681 -9.556 1.00 95.88 126 ASP A N 1
ATOM 935 C CA . ASP A 1 126 ? -10.945 1.646 -9.583 1.00 95.88 126 ASP A CA 1
ATOM 936 C C . ASP A 1 126 ? -11.543 1.403 -8.180 1.00 95.88 126 ASP A C 1
ATOM 938 O O . ASP A 1 126 ? -12.763 1.386 -8.006 1.00 95.88 126 ASP A O 1
ATOM 942 N N . GLY A 1 127 ? -10.695 1.222 -7.159 1.00 95.31 127 GLY A N 1
ATOM 943 C CA . GLY A 1 127 ? -11.096 0.923 -5.785 1.00 95.31 127 GLY A CA 1
ATOM 944 C C . GLY A 1 127 ? -11.420 -0.553 -5.538 1.00 95.31 127 GLY A C 1
ATOM 945 O O . GLY A 1 127 ? -11.876 -0.910 -4.449 1.00 95.31 127 GLY A O 1
ATOM 946 N N . GLU A 1 128 ? -11.166 -1.435 -6.507 1.00 96.25 128 GLU A N 1
ATOM 947 C CA . GLU A 1 128 ? -11.424 -2.865 -6.372 1.00 96.25 128 GLU A CA 1
ATOM 948 C C . GLU A 1 128 ? -10.298 -3.550 -5.578 1.00 96.25 128 GLU A C 1
ATOM 950 O O . GLU A 1 128 ? -9.117 -3.272 -5.811 1.00 96.25 128 GLU A O 1
ATOM 955 N N . PRO A 1 129 ? -10.605 -4.487 -4.656 1.00 96.56 129 PRO A N 1
ATOM 956 C CA . PRO A 1 129 ? -9.583 -5.202 -3.898 1.00 96.56 129 PRO A CA 1
ATOM 957 C C . PRO A 1 129 ? -8.590 -5.955 -4.792 1.00 96.56 129 PRO A C 1
ATOM 959 O O . PRO A 1 129 ? -8.968 -6.680 -5.719 1.00 96.56 129 PRO A O 1
ATOM 962 N N . LEU A 1 130 ? -7.302 -5.843 -4.466 1.00 97.00 130 LEU A N 1
ATOM 963 C CA . LEU A 1 130 ? -6.242 -6.549 -5.175 1.00 97.00 130 LEU A CA 1
ATOM 964 C C . LEU A 1 130 ? -6.298 -8.052 -4.884 1.00 97.00 130 LEU A C 1
ATOM 966 O O . LEU A 1 130 ? -6.267 -8.490 -3.729 1.00 97.00 130 LEU A O 1
ATOM 970 N N . ARG A 1 131 ? -6.314 -8.852 -5.952 1.00 96.75 131 ARG A N 1
ATOM 971 C CA . ARG A 1 131 ? -6.375 -10.318 -5.895 1.00 96.75 131 ARG A CA 1
ATOM 972 C C . ARG A 1 131 ? -5.191 -10.943 -6.612 1.00 96.75 131 ARG A C 1
ATOM 974 O O . ARG A 1 131 ? -4.898 -10.597 -7.751 1.00 96.75 131 ARG A O 1
ATOM 981 N N . ALA A 1 132 ? -4.521 -11.892 -5.977 1.00 95.81 132 ALA A N 1
ATOM 982 C CA . ALA A 1 132 ? -3.303 -12.496 -6.507 1.00 95.81 132 ALA A CA 1
ATOM 983 C C . ALA A 1 132 ? -3.509 -13.266 -7.828 1.00 95.81 132 ALA A C 1
ATOM 985 O O . ALA A 1 132 ? -2.575 -13.409 -8.613 1.00 95.81 132 ALA A O 1
ATOM 986 N N . GLU A 1 133 ? -4.718 -13.745 -8.105 1.00 95.38 133 GLU A N 1
ATOM 987 C CA . GLU A 1 133 ? -5.088 -14.415 -9.355 1.00 95.38 133 GLU A CA 1
ATOM 988 C C . GLU A 1 133 ? -5.265 -13.467 -10.555 1.00 95.38 133 GLU A C 1
ATOM 990 O O . GLU A 1 133 ? -5.287 -13.927 -11.696 1.00 95.38 133 GLU A O 1
ATOM 995 N N . CYS A 1 134 ? -5.381 -12.161 -10.316 1.00 96.62 134 CYS A N 1
ATOM 996 C CA . CYS A 1 134 ? -5.540 -11.159 -11.362 1.00 96.62 134 CYS A CA 1
ATOM 997 C C . CYS A 1 134 ? -4.192 -10.647 -11.888 1.00 96.62 134 CYS A C 1
ATOM 999 O O . CYS A 1 134 ? -3.143 -10.786 -11.255 1.00 96.62 134 CYS A O 1
ATOM 1001 N N . VAL A 1 135 ? -4.241 -10.020 -13.063 1.00 97.31 135 VAL A N 1
ATOM 1002 C CA . VAL A 1 135 ? -3.109 -9.351 -13.699 1.00 97.31 135 VAL A CA 1
ATOM 1003 C C . VAL A 1 135 ? -3.250 -7.848 -13.517 1.00 97.31 135 VAL A C 1
ATOM 1005 O O . VAL A 1 135 ? -4.246 -7.256 -13.942 1.00 97.31 135 VAL A O 1
ATOM 1008 N N . TYR A 1 136 ? -2.222 -7.229 -12.944 1.00 97.88 136 TYR A N 1
ATOM 1009 C CA . TYR A 1 136 ? -2.142 -5.784 -12.754 1.00 97.88 136 TYR A CA 1
ATOM 1010 C C . TYR A 1 136 ? -0.915 -5.202 -13.437 1.00 97.88 136 TYR A C 1
ATOM 1012 O O . TYR A 1 136 ? 0.090 -5.872 -13.696 1.00 97.88 136 TYR A O 1
ATOM 1020 N N . ARG A 1 137 ? -0.993 -3.907 -13.698 1.00 97.38 137 ARG A N 1
ATOM 1021 C CA . ARG A 1 137 ? 0.082 -3.102 -14.235 1.00 97.38 137 ARG A CA 1
ATOM 1022 C C . ARG A 1 137 ? 0.265 -1.892 -13.335 1.00 97.38 137 ARG A C 1
ATOM 1024 O O . ARG A 1 137 ? -0.653 -1.103 -13.178 1.00 97.38 137 ARG A O 1
ATOM 1031 N N . ILE A 1 138 ? 1.459 -1.762 -12.777 1.00 97.56 138 ILE A N 1
ATOM 1032 C CA . ILE A 1 138 ? 1.864 -0.582 -12.024 1.00 97.56 138 ILE A CA 1
ATOM 1033 C C . ILE A 1 138 ? 2.645 0.327 -12.961 1.00 97.56 138 ILE A C 1
ATOM 1035 O O . ILE A 1 138 ? 3.656 -0.115 -13.514 1.00 97.56 138 ILE A O 1
ATOM 1039 N N . GLU A 1 139 ? 2.205 1.567 -13.140 1.00 96.38 139 GLU A N 1
ATOM 1040 C CA . GLU A 1 139 ? 2.871 2.545 -14.008 1.00 96.38 139 GLU A CA 1
ATOM 1041 C C . GLU A 1 139 ? 3.284 3.761 -13.197 1.00 96.38 139 GLU A C 1
ATOM 1043 O O . GLU A 1 139 ? 2.510 4.270 -12.400 1.00 96.38 139 GLU A O 1
ATOM 1048 N N . GLY A 1 140 ? 4.524 4.212 -13.366 1.00 94.19 140 GLY A N 1
ATOM 1049 C CA . GLY A 1 140 ? 5.038 5.312 -12.565 1.00 94.19 140 GLY A CA 1
ATOM 1050 C C . GLY A 1 140 ? 6.098 6.133 -13.268 1.00 94.19 140 GLY A C 1
ATOM 1051 O O . GLY A 1 140 ? 6.793 5.673 -14.182 1.00 94.19 140 GLY A O 1
ATOM 1052 N N . VAL A 1 141 ? 6.237 7.361 -12.790 1.00 93.44 141 VAL A N 1
ATOM 1053 C CA . VAL A 1 141 ? 7.323 8.277 -13.141 1.00 93.44 141 VAL A CA 1
ATOM 1054 C C . VAL A 1 141 ? 8.485 8.115 -12.150 1.00 93.44 141 VAL A C 1
ATOM 1056 O O . VAL A 1 141 ? 8.338 7.470 -11.108 1.00 93.44 141 VAL A O 1
ATOM 1059 N N . PRO A 1 142 ? 9.683 8.651 -12.437 1.00 89.50 142 PRO A N 1
ATOM 1060 C CA . PRO A 1 142 ? 10.762 8.674 -11.456 1.00 89.50 142 PRO A CA 1
ATOM 1061 C C . PRO A 1 142 ? 10.339 9.324 -10.129 1.00 89.50 142 PRO A C 1
ATOM 1063 O O . PRO A 1 142 ? 10.044 10.512 -10.079 1.00 89.50 142 PRO A O 1
ATOM 1066 N N . LEU A 1 143 ? 10.374 8.549 -9.042 1.00 88.62 143 LEU A N 1
ATOM 1067 C CA . LEU A 1 143 ? 10.121 9.054 -7.691 1.00 88.62 143 LEU A CA 1
ATOM 1068 C C .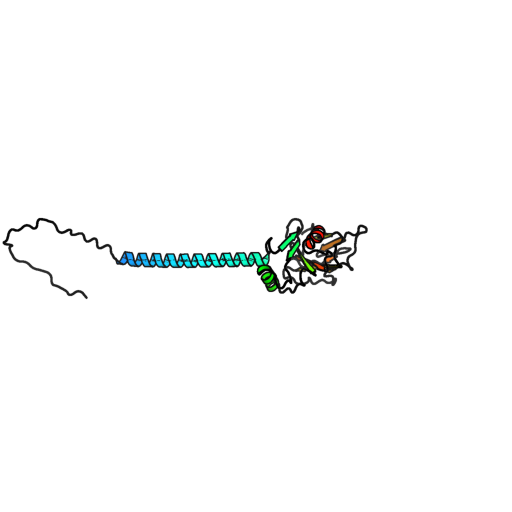 LEU A 1 143 ? 11.279 9.941 -7.211 1.00 88.62 143 LEU A C 1
ATOM 1070 O O . LEU A 1 143 ? 12.443 9.521 -7.265 1.00 88.62 143 LEU A O 1
ATOM 1074 N N . ASN A 1 144 ? 10.961 11.128 -6.684 1.00 83.81 144 ASN A N 1
ATOM 1075 C CA . ASN A 1 144 ? 11.932 12.057 -6.097 1.00 83.81 144 ASN A CA 1
ATOM 1076 C C . ASN A 1 144 ? 12.393 11.596 -4.696 1.00 83.81 144 ASN A C 1
ATOM 1078 O O . ASN A 1 144 ? 11.999 12.132 -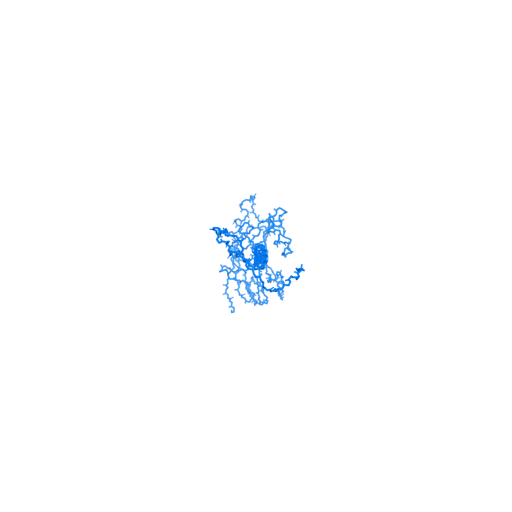3.658 1.00 83.81 144 ASN A O 1
ATOM 1082 N N . ALA A 1 145 ? 13.219 10.551 -4.660 1.00 86.94 145 ALA A N 1
ATOM 1083 C CA . ALA A 1 145 ? 13.739 9.969 -3.428 1.00 86.94 145 ALA A CA 1
ATOM 1084 C C . ALA A 1 145 ? 15.175 9.460 -3.584 1.00 86.94 145 ALA A C 1
ATOM 1086 O O . ALA A 1 145 ? 15.595 9.037 -4.667 1.00 86.94 145 ALA A O 1
ATOM 1087 N N . MET A 1 146 ? 15.926 9.427 -2.478 1.00 88.94 146 MET A N 1
ATOM 1088 C CA . MET A 1 146 ? 17.262 8.822 -2.460 1.00 88.94 146 MET A CA 1
ATOM 1089 C C . MET A 1 146 ? 17.206 7.335 -2.825 1.00 88.94 146 MET A C 1
ATOM 1091 O O . MET A 1 146 ? 18.007 6.861 -3.632 1.00 88.94 146 MET A O 1
ATOM 1095 N N . TRP A 1 147 ? 16.233 6.598 -2.293 1.00 92.12 147 TRP A N 1
ATOM 1096 C CA . TRP A 1 147 ? 16.021 5.193 -2.632 1.00 92.12 147 TRP A CA 1
ATOM 1097 C C . TRP A 1 147 ? 14.550 4.808 -2.494 1.00 92.12 147 TRP A C 1
ATOM 1099 O O . TRP A 1 147 ? 13.814 5.422 -1.727 1.00 92.12 147 TRP A O 1
ATOM 1109 N N . TRP A 1 148 ? 14.117 3.767 -3.203 1.00 94.38 148 TRP A N 1
ATOM 1110 C CA . TRP A 1 148 ? 12.780 3.204 -3.035 1.00 94.38 148 TRP A CA 1
ATOM 1111 C C . TRP A 1 148 ? 12.744 1.714 -3.382 1.00 94.38 148 TRP A C 1
ATOM 1113 O O . TRP A 1 148 ? 13.600 1.211 -4.118 1.00 94.38 148 TRP A O 1
ATOM 1123 N N . SER A 1 149 ? 11.750 1.007 -2.845 1.00 96.31 149 SER A N 1
ATOM 1124 C CA . SER A 1 149 ? 11.435 -0.375 -3.208 1.00 96.31 149 SER A CA 1
ATOM 1125 C C . SER A 1 149 ? 9.934 -0.641 -3.204 1.00 96.31 149 SER A C 1
ATOM 1127 O O . SER A 1 149 ? 9.206 -0.113 -2.373 1.00 96.31 149 SER A O 1
ATOM 1129 N N . LEU A 1 150 ? 9.476 -1.485 -4.123 1.00 97.38 150 LEU A N 1
ATOM 1130 C CA . LEU A 1 150 ? 8.099 -1.944 -4.243 1.00 97.38 150 LEU A CA 1
ATOM 1131 C C . LEU A 1 150 ? 8.080 -3.463 -4.124 1.00 97.38 150 LEU A C 1
ATOM 1133 O O . LEU A 1 150 ? 8.768 -4.150 -4.878 1.00 97.38 150 LEU A O 1
ATOM 1137 N N . ALA A 1 151 ? 7.310 -3.985 -3.174 1.00 96.94 151 ALA A N 1
ATOM 1138 C CA . ALA A 1 151 ? 7.241 -5.413 -2.882 1.00 96.94 151 ALA A CA 1
ATOM 1139 C C . ALA A 1 151 ? 5.799 -5.887 -2.680 1.00 96.94 151 ALA A C 1
ATOM 1141 O O . ALA A 1 151 ? 4.936 -5.110 -2.264 1.00 96.94 151 ALA A O 1
ATOM 1142 N N . LEU A 1 152 ? 5.576 -7.176 -2.948 1.00 96.62 152 LEU A N 1
ATOM 1143 C CA . LEU A 1 152 ? 4.277 -7.832 -2.807 1.00 96.62 152 LEU A CA 1
ATOM 1144 C C . LEU A 1 152 ? 4.203 -8.671 -1.535 1.00 96.62 152 LEU A C 1
ATOM 1146 O O . LEU A 1 152 ? 5.162 -9.358 -1.168 1.00 96.62 152 LEU A O 1
ATOM 1150 N N . TYR A 1 153 ? 3.031 -8.657 -0.914 1.00 95.44 153 TYR A N 1
ATOM 1151 C CA . TYR A 1 153 ? 2.714 -9.406 0.291 1.00 95.44 153 TYR A CA 1
ATOM 1152 C C . TYR A 1 153 ? 1.348 -10.069 0.158 1.00 95.44 153 TYR A C 1
ATOM 1154 O O . TYR A 1 153 ? 0.469 -9.560 -0.539 1.00 95.44 153 TYR A O 1
ATOM 1162 N N . ASP A 1 154 ? 1.173 -11.194 0.842 1.00 93.62 154 ASP A N 1
ATOM 1163 C CA . ASP A 1 154 ? -0.146 -11.801 1.001 1.00 93.62 154 ASP A CA 1
ATOM 1164 C C . ASP A 1 154 ? -1.027 -10.984 1.969 1.00 93.62 154 ASP A C 1
ATOM 1166 O O . ASP A 1 154 ? -0.597 -10.005 2.595 1.00 93.62 154 ASP A O 1
ATOM 1170 N N . GLU A 1 155 ? -2.284 -11.393 2.119 1.00 90.00 155 GLU A N 1
ATOM 1171 C CA . GLU A 1 155 ? -3.233 -10.758 3.035 1.00 90.00 155 GLU A CA 1
ATOM 1172 C C . GLU A 1 155 ? -2.746 -10.740 4.498 1.00 90.00 155 GLU A C 1
ATOM 1174 O O . GLU A 1 155 ? -2.988 -9.765 5.221 1.00 90.00 155 GLU A O 1
ATOM 1179 N N . ALA A 1 156 ? -2.000 -11.768 4.912 1.00 88.50 156 ALA A N 1
ATOM 1180 C CA . ALA A 1 156 ? -1.403 -11.884 6.240 1.00 88.50 156 ALA A CA 1
ATOM 1181 C C . ALA A 1 156 ? -0.135 -11.021 6.417 1.00 88.50 156 ALA A C 1
ATOM 1183 O O . ALA A 1 156 ? 0.340 -10.845 7.539 1.00 88.50 156 ALA A O 1
ATOM 1184 N N . GLY A 1 157 ? 0.385 -10.421 5.343 1.00 88.38 157 GLY A N 1
ATOM 1185 C CA . GLY A 1 157 ? 1.579 -9.581 5.355 1.00 88.38 157 GLY A CA 1
ATOM 1186 C C . GLY A 1 157 ? 2.894 -10.349 5.207 1.00 88.38 157 GLY A C 1
ATOM 1187 O O . GLY A 1 157 ? 3.951 -9.770 5.467 1.00 88.38 157 GLY A O 1
ATOM 1188 N N . ASN A 1 158 ? 2.860 -11.617 4.790 1.00 91.50 158 ASN A N 1
ATOM 1189 C CA . ASN A 1 158 ? 4.056 -12.403 4.502 1.00 91.50 158 ASN A CA 1
ATOM 1190 C C . ASN A 1 158 ? 4.548 -12.160 3.077 1.00 91.50 158 ASN A C 1
ATOM 1192 O O . ASN A 1 158 ? 3.783 -11.842 2.166 1.00 91.50 158 ASN A O 1
ATOM 1196 N N . LEU A 1 159 ? 5.853 -12.348 2.880 1.00 92.75 159 LEU A N 1
ATOM 1197 C CA . LEU A 1 159 ? 6.455 -12.289 1.556 1.00 92.75 159 LEU A CA 1
ATOM 1198 C C . LEU A 1 159 ? 5.974 -13.467 0.706 1.00 92.75 159 LEU A C 1
ATOM 1200 O O . LEU A 1 159 ? 6.034 -14.615 1.144 1.00 92.75 159 LEU A O 1
ATOM 1204 N N . ILE A 1 160 ? 5.561 -13.190 -0.527 1.00 94.06 160 ILE A N 1
ATOM 1205 C CA . ILE A 1 160 ? 5.004 -14.214 -1.410 1.00 94.06 160 ILE A CA 1
ATOM 1206 C C . ILE A 1 160 ? 6.128 -15.146 -1.898 1.00 94.06 160 ILE A C 1
ATOM 1208 O O . ILE A 1 160 ? 7.038 -14.693 -2.610 1.00 94.06 160 ILE A O 1
ATOM 1212 N N . PRO A 1 161 ? 6.098 -16.448 -1.548 1.00 91.75 161 PRO A N 1
ATOM 1213 C CA . PRO A 1 161 ? 7.109 -17.393 -1.992 1.00 91.75 161 PRO A CA 1
ATOM 1214 C C . PRO A 1 161 ? 6.952 -17.654 -3.490 1.00 91.75 161 PRO A C 1
ATOM 1216 O O . PRO A 1 161 ? 5.862 -17.952 -3.977 1.00 91.75 161 PRO A O 1
ATOM 1219 N N . ASN A 1 162 ? 8.051 -17.577 -4.237 1.00 92.56 162 ASN A N 1
ATOM 1220 C CA . ASN A 1 162 ? 8.039 -17.834 -5.672 1.00 92.56 162 ASN A CA 1
ATOM 1221 C C . ASN A 1 162 ? 9.340 -18.490 -6.142 1.00 92.56 162 ASN A C 1
ATOM 1223 O O . ASN A 1 162 ? 10.415 -18.270 -5.587 1.00 92.56 162 ASN A O 1
ATOM 1227 N N . LYS A 1 163 ? 9.234 -19.301 -7.201 1.00 89.69 163 LYS A N 1
ATOM 1228 C CA . LYS A 1 163 ? 10.368 -20.048 -7.768 1.00 89.69 163 LYS A CA 1
ATOM 1229 C C . LYS A 1 163 ? 11.425 -19.136 -8.401 1.00 89.69 163 LYS A C 1
ATOM 1231 O O . LYS A 1 163 ? 12.589 -19.514 -8.451 1.00 89.69 163 LYS A O 1
ATOM 1236 N N . ALA A 1 164 ? 11.024 -17.946 -8.850 1.00 90.56 164 ALA A N 1
ATOM 1237 C CA . ALA A 1 164 ? 11.912 -16.960 -9.460 1.00 90.56 164 ALA A CA 1
ATOM 1238 C C . ALA A 1 164 ? 12.791 -16.212 -8.439 1.00 90.56 164 ALA A C 1
ATOM 1240 O O . ALA A 1 164 ? 13.664 -15.453 -8.851 1.00 90.56 164 ALA A O 1
ATOM 1241 N N . LYS A 1 165 ? 12.566 -16.405 -7.126 1.00 92.19 165 LYS A N 1
ATOM 1242 C CA . LYS A 1 165 ? 13.215 -15.660 -6.030 1.00 92.19 165 LYS A CA 1
ATOM 1243 C C . LYS A 1 165 ? 13.152 -14.138 -6.222 1.00 92.19 165 LYS A C 1
ATOM 1245 O O . LYS A 1 165 ? 14.061 -13.410 -5.830 1.00 92.19 165 LYS A O 1
ATOM 1250 N N . ARG A 1 166 ? 12.076 -13.653 -6.844 1.00 92.81 166 ARG A N 1
ATOM 1251 C CA . ARG A 1 166 ? 11.857 -12.238 -7.143 1.00 92.81 166 ARG A CA 1
ATOM 1252 C C . ARG A 1 166 ? 10.703 -11.733 -6.296 1.00 92.81 166 ARG A C 1
ATOM 1254 O O . ARG A 1 166 ? 9.572 -12.166 -6.477 1.00 92.81 166 ARG A O 1
ATOM 1261 N N . HIS A 1 167 ? 10.995 -10.843 -5.359 1.00 93.69 167 HIS A N 1
ATOM 1262 C CA . HIS A 1 167 ? 10.020 -10.415 -4.350 1.00 93.69 167 HIS A CA 1
ATOM 1263 C C . HIS A 1 167 ? 9.752 -8.910 -4.352 1.00 93.69 167 HIS A C 1
ATOM 1265 O O . HIS A 1 167 ? 8.770 -8.453 -3.769 1.00 93.69 167 HIS A O 1
ATOM 1271 N N . ALA A 1 168 ? 10.630 -8.143 -4.990 1.00 96.12 168 ALA A N 1
ATOM 1272 C CA . ALA A 1 168 ? 10.548 -6.701 -5.038 1.00 96.12 168 ALA A CA 1
ATOM 1273 C C . ALA A 1 168 ? 11.255 -6.169 -6.283 1.00 96.12 168 ALA A C 1
ATOM 1275 O O . ALA A 1 168 ? 12.166 -6.814 -6.805 1.00 96.12 168 ALA A O 1
ATOM 1276 N N . PHE A 1 169 ? 10.870 -4.966 -6.688 1.00 96.31 169 PHE A N 1
ATOM 1277 C CA . PHE A 1 169 ? 11.705 -4.088 -7.497 1.00 96.31 169 PHE A CA 1
ATOM 1278 C C . PHE A 1 169 ? 12.172 -2.913 -6.650 1.00 96.31 169 PHE A C 1
ATOM 1280 O O . PHE A 1 169 ? 11.527 -2.525 -5.679 1.00 96.31 169 PHE A O 1
ATOM 1287 N N . ASN A 1 170 ? 13.318 -2.354 -7.000 1.00 95.25 170 ASN A N 1
ATOM 1288 C CA . ASN A 1 170 ? 13.880 -1.190 -6.334 1.00 95.25 170 ASN A CA 1
ATOM 1289 C C . ASN A 1 170 ? 14.445 -0.224 -7.376 1.00 95.25 170 ASN A C 1
ATOM 1291 O O . ASN A 1 170 ? 14.443 -0.514 -8.574 1.00 95.25 170 ASN A O 1
ATOM 1295 N N . ARG A 1 171 ? 14.945 0.921 -6.908 1.00 91.31 171 ARG A N 1
ATOM 1296 C CA . ARG A 1 171 ? 15.521 1.960 -7.770 1.00 91.31 171 ARG A CA 1
ATOM 1297 C C . ARG A 1 171 ? 16.604 1.447 -8.739 1.00 91.31 171 ARG A C 1
ATOM 1299 O O . ARG A 1 171 ? 16.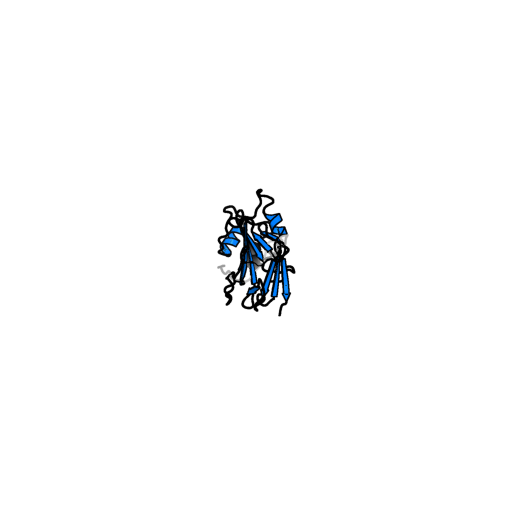703 2.023 -9.823 1.00 91.31 171 ARG A O 1
ATOM 1306 N N . ALA A 1 172 ? 17.406 0.449 -8.356 1.00 91.00 172 ALA A N 1
ATOM 1307 C CA . ALA A 1 172 ? 18.560 -0.037 -9.121 1.00 91.00 172 ALA A CA 1
ATOM 1308 C C . ALA A 1 172 ? 18.239 -1.197 -10.076 1.00 91.00 172 ALA A C 1
ATOM 1310 O O . ALA A 1 172 ? 18.784 -1.232 -11.175 1.00 91.00 172 ALA A O 1
ATOM 1311 N N . ASP A 1 173 ? 17.350 -2.111 -9.686 1.00 92.25 173 ASP A N 1
ATOM 1312 C CA . ASP A 1 173 ? 17.107 -3.354 -10.440 1.00 92.25 173 ASP A CA 1
ATOM 1313 C C . ASP A 1 173 ? 15.943 -3.250 -11.440 1.00 92.25 173 ASP A C 1
ATOM 1315 O O . ASP A 1 173 ? 15.681 -4.174 -12.213 1.00 92.25 173 ASP A O 1
ATOM 1319 N N . LEU A 1 174 ? 15.199 -2.144 -11.409 1.00 93.50 174 LEU A N 1
ATOM 1320 C CA . LEU A 1 174 ? 14.055 -1.914 -12.283 1.00 93.50 174 LEU A CA 1
ATOM 1321 C C . LEU A 1 174 ? 14.497 -1.449 -13.677 1.00 93.50 174 LEU A C 1
ATOM 1323 O O . LEU A 1 174 ? 15.162 -0.421 -13.817 1.00 93.50 174 LEU A O 1
ATOM 1327 N N . MET A 1 175 ? 14.017 -2.130 -14.719 1.00 93.81 175 MET A N 1
ATOM 1328 C CA . MET A 1 175 ? 14.196 -1.670 -16.094 1.00 93.81 175 MET A CA 1
ATOM 1329 C C . MET A 1 175 ? 13.279 -0.476 -16.382 1.00 93.81 175 MET A C 1
ATOM 1331 O O . MET A 1 175 ? 12.061 -0.566 -16.217 1.00 93.81 175 MET A O 1
ATOM 1335 N N . ARG A 1 176 ? 13.844 0.642 -16.836 1.00 93.94 176 ARG A N 1
ATOM 1336 C CA . ARG A 1 176 ? 13.085 1.852 -17.187 1.00 93.94 176 ARG A CA 1
ATOM 1337 C C . ARG A 1 176 ? 12.855 1.937 -18.688 1.00 93.94 176 ARG A C 1
ATOM 1339 O O . ARG A 1 176 ? 13.624 1.393 -19.479 1.00 93.94 176 ARG A O 1
ATOM 1346 N N . ARG A 1 177 ? 11.795 2.641 -19.072 1.00 93.88 177 ARG A N 1
ATOM 1347 C CA . ARG A 1 177 ? 11.546 3.028 -20.459 1.00 93.88 177 ARG A CA 1
ATOM 1348 C C . ARG A 1 177 ? 12.480 4.181 -20.870 1.00 93.88 177 ARG A C 1
ATOM 1350 O O . ARG A 1 177 ? 13.041 4.846 -19.996 1.00 93.88 177 ARG A O 1
ATOM 1357 N N . PRO A 1 178 ? 12.646 4.447 -22.180 1.00 93.62 178 PRO A N 1
ATOM 1358 C CA . PRO A 1 178 ? 13.502 5.535 -22.668 1.00 93.62 178 PRO A CA 1
ATOM 1359 C C . PRO A 1 178 ? 13.112 6.937 -22.173 1.00 93.62 178 PRO A C 1
ATOM 1361 O O . PRO A 1 178 ? 13.972 7.802 -22.061 1.00 93.62 178 PRO A O 1
ATOM 1364 N N . ASP A 1 179 ? 11.836 7.153 -21.849 1.00 93.00 179 ASP A N 1
ATOM 1365 C CA . ASP A 1 179 ? 11.302 8.398 -21.278 1.00 93.00 179 ASP A CA 1
ATOM 1366 C C . ASP A 1 179 ? 11.528 8.524 -19.754 1.00 93.00 179 ASP A C 1
ATOM 1368 O O . ASP A 1 179 ? 11.122 9.505 -19.136 1.00 93.00 179 ASP A O 1
ATOM 1372 N N . GLY A 1 180 ? 12.169 7.531 -19.129 1.00 91.00 180 GLY A N 1
ATOM 1373 C CA . GLY A 1 180 ? 12.442 7.481 -17.693 1.00 91.00 180 GLY A CA 1
ATOM 1374 C C . GLY A 1 180 ? 11.308 6.902 -16.842 1.00 91.00 180 GLY A C 1
ATOM 1375 O O . GLY A 1 180 ? 11.546 6.595 -15.667 1.00 91.00 180 GLY A O 1
ATOM 1376 N N . THR A 1 181 ? 10.117 6.697 -17.415 1.00 94.88 181 THR A N 1
ATOM 1377 C CA . THR A 1 181 ? 8.995 6.033 -16.740 1.00 94.88 181 THR A CA 1
ATOM 1378 C C . THR A 1 181 ? 9.281 4.550 -16.532 1.00 94.88 181 THR A C 1
ATOM 1380 O O . THR A 1 181 ? 10.216 3.969 -17.099 1.00 94.88 181 THR A O 1
ATOM 1383 N N . PHE A 1 182 ? 8.474 3.903 -15.702 1.00 95.12 182 PHE A N 1
ATOM 1384 C CA . PHE A 1 182 ? 8.556 2.470 -15.499 1.00 95.12 182 PHE A CA 1
ATOM 1385 C C . PHE A 1 182 ? 7.188 1.809 -15.506 1.00 95.12 182 PHE A C 1
ATOM 1387 O O . PHE A 1 182 ? 6.151 2.429 -15.283 1.00 95.12 182 PHE A O 1
ATOM 1394 N N . GLN A 1 183 ? 7.229 0.506 -15.751 1.00 96.38 183 GLN A N 1
ATOM 1395 C CA . GLN A 1 183 ? 6.083 -0.379 -15.681 1.00 96.38 183 GLN A CA 1
ATOM 1396 C C . GLN A 1 183 ? 6.490 -1.615 -14.900 1.00 96.38 183 GLN A C 1
ATOM 1398 O O . GLN A 1 183 ? 7.557 -2.162 -15.174 1.00 96.38 183 GLN A O 1
ATOM 1403 N N . ILE A 1 184 ? 5.660 -2.063 -13.967 1.00 97.31 184 ILE A N 1
ATOM 1404 C CA . ILE A 1 184 ? 5.803 -3.349 -13.283 1.00 97.31 184 ILE A CA 1
ATOM 1405 C C . ILE A 1 184 ? 4.542 -4.161 -13.568 1.00 97.31 184 ILE A C 1
ATOM 1407 O O . ILE A 1 184 ? 3.427 -3.663 -13.436 1.00 97.31 184 ILE A O 1
ATOM 1411 N N . ARG A 1 185 ? 4.712 -5.414 -13.980 1.00 97.31 185 ARG A N 1
ATOM 1412 C CA . ARG A 1 185 ? 3.608 -6.337 -14.262 1.00 97.31 185 ARG A CA 1
ATOM 1413 C C . ARG A 1 185 ? 3.436 -7.274 -13.081 1.00 97.31 185 ARG A C 1
ATOM 1415 O O . ARG A 1 185 ? 4.389 -7.945 -12.694 1.00 97.31 185 ARG A O 1
ATOM 1422 N N . LEU A 1 186 ? 2.242 -7.320 -12.506 1.00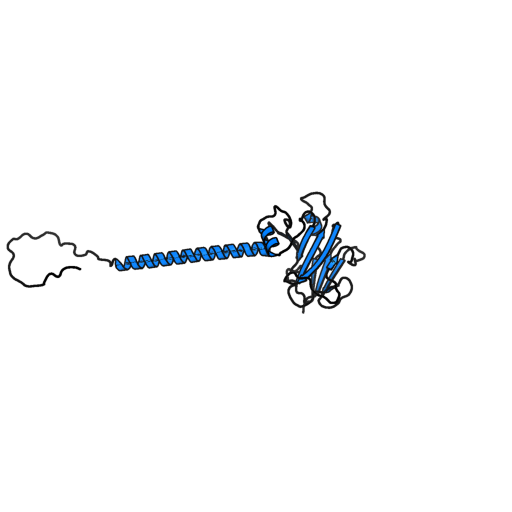 97.25 186 LEU A N 1
ATOM 1423 C CA . LEU A 1 186 ? 1.903 -8.260 -11.444 1.00 97.25 186 LEU A CA 1
ATOM 1424 C C . LEU A 1 186 ? 1.050 -9.361 -12.056 1.00 97.25 186 LEU A C 1
ATOM 1426 O O . LEU A 1 186 ? -0.016 -9.069 -12.588 1.00 97.25 186 LEU A O 1
ATOM 1430 N N . ALA A 1 187 ? 1.521 -10.602 -12.010 1.00 96.44 187 ALA A N 1
ATOM 1431 C CA . ALA A 1 187 ? 0.774 -11.731 -12.552 1.00 96.44 187 ALA A CA 1
ATOM 1432 C C . ALA A 1 187 ? 1.179 -13.042 -11.864 1.00 96.44 187 ALA A C 1
ATOM 1434 O O . ALA A 1 187 ? 2.344 -13.186 -11.468 1.00 96.44 187 ALA A O 1
ATOM 1435 N N . PRO A 1 188 ? 0.272 -14.031 -11.768 1.00 94.12 188 PRO A N 1
ATOM 1436 C CA . PRO A 1 188 ? 0.612 -15.349 -11.235 1.00 94.12 188 PRO A CA 1
ATOM 1437 C C . PRO A 1 188 ? 1.496 -16.142 -12.211 1.00 94.12 188 PRO A C 1
ATOM 1439 O O . PRO A 1 188 ? 2.344 -16.934 -11.794 1.00 94.12 188 PRO A O 1
ATOM 1442 N N . THR A 1 189 ? 1.325 -15.910 -13.513 1.00 92.88 189 THR A N 1
ATOM 1443 C CA . THR A 1 189 ? 2.105 -16.517 -14.597 1.00 92.88 189 THR A CA 1
ATOM 1444 C C . THR A 1 189 ? 3.295 -15.652 -14.987 1.00 92.88 189 THR A C 1
ATOM 1446 O O . THR A 1 189 ? 3.238 -14.431 -14.883 1.00 92.88 189 THR A O 1
ATOM 1449 N N . ALA A 1 190 ? 4.366 -16.288 -15.466 1.00 93.62 190 ALA A N 1
ATOM 1450 C CA . ALA A 1 190 ? 5.566 -15.588 -15.903 1.00 93.62 190 ALA A CA 1
ATOM 1451 C C . ALA A 1 190 ? 5.287 -14.649 -17.079 1.00 93.62 190 ALA A C 1
ATOM 1453 O O . ALA A 1 190 ? 4.732 -15.066 -18.093 1.00 93.62 190 ALA A O 1
ATOM 1454 N N . GLU A 1 191 ? 5.735 -13.403 -16.946 1.00 92.25 191 GLU A N 1
ATOM 1455 C CA . GLU A 1 191 ? 5.681 -12.392 -17.996 1.00 92.25 191 GLU A CA 1
ATOM 1456 C C . GLU A 1 191 ? 7.063 -11.776 -18.255 1.00 92.25 191 GLU A C 1
ATOM 1458 O O . GLU A 1 191 ? 8.001 -11.907 -17.460 1.00 92.25 191 GLU A O 1
ATOM 1463 N N . HIS A 1 192 ? 7.194 -11.096 -19.394 1.00 91.00 192 HIS A N 1
ATOM 1464 C CA . HIS A 1 192 ? 8.425 -10.420 -19.791 1.00 91.00 192 HIS A CA 1
ATOM 1465 C C . HIS A 1 192 ? 8.657 -9.116 -19.010 1.00 91.00 192 HIS A C 1
ATOM 1467 O O . HIS A 1 192 ? 7.728 -8.469 -18.528 1.00 91.00 192 HIS A O 1
ATOM 1473 N N . GLY A 1 193 ? 9.923 -8.696 -18.932 1.00 92.25 193 GLY A N 1
ATOM 1474 C CA . GLY A 1 193 ? 10.316 -7.425 -18.324 1.00 92.25 193 GLY A CA 1
ATOM 1475 C C . GLY A 1 193 ? 10.223 -7.423 -16.795 1.00 92.25 193 GLY A C 1
ATOM 1476 O O . GLY A 1 193 ? 10.626 -8.383 -16.125 1.00 92.25 193 GLY A O 1
ATOM 1477 N N . ASN A 1 194 ? 9.708 -6.322 -16.242 1.00 95.44 194 ASN A N 1
ATOM 1478 C CA . ASN A 1 194 ? 9.579 -6.100 -14.800 1.00 95.44 194 ASN A CA 1
ATOM 1479 C C . ASN A 1 194 ? 8.375 -6.856 -14.215 1.00 95.44 194 ASN A C 1
ATOM 1481 O O . ASN A 1 194 ? 7.447 -6.265 -13.666 1.00 95.44 194 ASN A O 1
ATOM 1485 N N . TRP A 1 195 ? 8.366 -8.175 -14.353 1.00 96.44 195 TRP A N 1
ATOM 1486 C CA . TRP A 1 195 ? 7.315 -9.022 -13.804 1.00 96.44 195 TRP A CA 1
ATOM 1487 C C . TRP A 1 195 ? 7.571 -9.360 -12.326 1.00 96.44 195 TRP A C 1
ATOM 1489 O O . TRP A 1 195 ? 8.675 -9.797 -11.989 1.00 96.44 195 TRP A O 1
ATOM 1499 N N . LEU A 1 196 ? 6.564 -9.193 -11.461 1.00 96.62 196 LEU A N 1
ATOM 1500 C CA . LEU A 1 196 ? 6.523 -9.697 -10.084 1.00 96.62 196 LEU A CA 1
ATOM 1501 C C . LEU A 1 196 ? 5.470 -10.815 -9.943 1.00 96.62 196 LEU A C 1
ATOM 1503 O O . LEU A 1 196 ? 4.300 -10.589 -10.264 1.00 96.62 196 LEU A O 1
ATOM 1507 N N . PRO A 1 197 ? 5.850 -11.994 -9.411 1.00 96.25 197 PRO A N 1
ATOM 1508 C CA . PRO A 1 197 ? 4.909 -13.081 -9.158 1.00 96.25 197 PRO A CA 1
ATOM 1509 C C . PRO A 1 197 ? 3.944 -12.751 -8.011 1.00 96.25 197 PRO A C 1
ATOM 1511 O O . PRO A 1 197 ? 4.384 -12.502 -6.888 1.00 96.25 197 PRO A O 1
ATOM 1514 N N . THR A 1 198 ? 2.638 -12.827 -8.265 1.00 94.62 198 THR A N 1
ATOM 1515 C CA . THR A 1 198 ? 1.580 -12.620 -7.254 1.00 94.62 198 THR A CA 1
ATOM 1516 C C . THR A 1 198 ? 1.273 -13.869 -6.422 1.00 94.62 198 THR A C 1
ATOM 1518 O O . THR A 1 198 ? 0.692 -13.768 -5.350 1.00 94.62 198 THR A O 1
ATOM 1521 N N . GLY A 1 199 ? 1.720 -15.052 -6.854 1.00 90.31 199 GLY A N 1
ATOM 1522 C CA . GLY A 1 199 ? 1.621 -16.287 -6.072 1.00 90.31 199 GLY A CA 1
ATOM 1523 C C . GLY A 1 199 ? 0.273 -17.001 -6.194 1.00 90.31 199 GLY A C 1
ATOM 1524 O O . GLY A 1 199 ? -0.252 -17.166 -7.292 1.00 90.31 199 GLY A O 1
ATOM 1525 N N . LYS A 1 200 ? -0.224 -17.538 -5.074 1.00 91.25 200 LYS A N 1
ATOM 1526 C CA . LYS A 1 200 ? -1.487 -18.296 -5.018 1.00 91.25 200 LYS A CA 1
ATOM 1527 C C . LYS A 1 200 ? -2.685 -17.341 -4.928 1.00 91.25 200 LYS A C 1
ATOM 1529 O O . LYS A 1 200 ? -2.501 -16.268 -4.365 1.00 91.25 200 LYS A O 1
ATOM 1534 N N . PRO A 1 201 ? -3.885 -17.748 -5.390 1.00 93.50 201 PRO A N 1
ATOM 1535 C CA . PRO A 1 201 ? -5.100 -16.946 -5.252 1.00 93.50 201 PRO A CA 1
ATOM 1536 C C . PRO A 1 201 ? -5.352 -16.492 -3.811 1.00 93.50 201 PRO A C 1
ATOM 1538 O O . PRO A 1 201 ? -5.086 -17.247 -2.869 1.00 93.50 201 PRO A O 1
ATOM 1541 N N . GLY A 1 202 ? -5.876 -15.279 -3.654 1.00 93.81 202 GLY A N 1
ATOM 1542 C CA . GLY A 1 202 ? -6.106 -14.648 -2.354 1.00 93.81 202 GLY A CA 1
ATOM 1543 C C . GLY A 1 202 ? -5.813 -13.148 -2.350 1.00 93.81 202 GLY A C 1
ATOM 1544 O O . GLY A 1 202 ? -5.477 -12.560 -3.379 1.00 93.81 202 GLY A O 1
ATOM 1545 N N . GLY A 1 203 ? -5.942 -12.522 -1.177 1.00 94.81 203 GLY A N 1
ATOM 1546 C CA . GLY A 1 203 ? -5.680 -11.094 -1.016 1.00 94.81 203 GLY A CA 1
ATOM 1547 C C . GLY A 1 203 ? -4.219 -10.734 -1.295 1.00 94.81 203 GLY A C 1
ATOM 1548 O O . GLY A 1 203 ? -3.295 -11.394 -0.807 1.00 94.81 203 GLY A O 1
ATOM 1549 N N . LEU A 1 204 ? -4.022 -9.664 -2.062 1.00 96.12 204 LEU A N 1
ATOM 1550 C CA . LEU A 1 204 ? -2.716 -9.131 -2.430 1.00 96.12 204 LEU A CA 1
ATOM 1551 C C . LEU A 1 204 ? -2.531 -7.742 -1.813 1.00 96.12 204 LEU A C 1
ATOM 1553 O O . LEU A 1 204 ? -3.427 -6.903 -1.849 1.00 96.12 204 LEU A O 1
ATOM 1557 N N . LYS A 1 205 ? -1.351 -7.485 -1.252 1.00 95.88 205 LYS A N 1
ATOM 1558 C CA . LYS A 1 205 ? -0.967 -6.174 -0.722 1.00 95.88 205 LYS A CA 1
ATOM 1559 C C . LYS A 1 205 ? 0.331 -5.722 -1.361 1.00 95.88 205 LYS A C 1
ATOM 1561 O O . LYS A 1 205 ? 1.287 -6.492 -1.463 1.00 95.88 205 LYS A O 1
ATOM 1566 N N . ILE A 1 206 ? 0.384 -4.457 -1.750 1.00 97.19 206 ILE A N 1
ATOM 1567 C CA . ILE A 1 206 ? 1.577 -3.832 -2.313 1.00 97.19 206 ILE A CA 1
ATOM 1568 C C . ILE A 1 206 ? 2.107 -2.841 -1.288 1.00 97.19 206 ILE A C 1
ATOM 1570 O O . ILE A 1 206 ? 1.351 -2.063 -0.708 1.00 97.19 206 ILE A O 1
ATOM 1574 N N . ILE A 1 207 ? 3.416 -2.879 -1.046 1.00 96.19 207 ILE A N 1
ATOM 1575 C CA . ILE A 1 207 ? 4.081 -1.905 -0.182 1.00 96.19 207 ILE A CA 1
ATOM 1576 C C . ILE A 1 207 ? 5.177 -1.216 -0.979 1.00 96.19 207 ILE A C 1
ATOM 1578 O O . ILE A 1 207 ? 6.152 -1.859 -1.383 1.00 96.19 207 ILE A O 1
ATOM 1582 N N . LEU A 1 208 ? 5.030 0.095 -1.146 1.00 96.44 208 LEU A N 1
ATOM 1583 C CA . LEU A 1 208 ? 6.046 0.988 -1.681 1.00 96.44 208 LEU A CA 1
ATOM 1584 C C . LEU A 1 208 ? 6.750 1.688 -0.515 1.00 96.44 208 LEU A C 1
ATOM 1586 O O . LEU A 1 208 ? 6.136 2.371 0.302 1.00 96.44 208 LEU A O 1
ATOM 1590 N N . ARG A 1 209 ? 8.060 1.491 -0.419 1.00 94.94 209 ARG A N 1
ATOM 1591 C CA . ARG A 1 209 ? 8.927 2.096 0.593 1.00 94.94 209 ARG A CA 1
ATOM 1592 C C . ARG A 1 209 ? 9.771 3.158 -0.068 1.00 94.94 209 ARG A C 1
ATOM 1594 O O . ARG A 1 209 ? 10.447 2.865 -1.051 1.00 94.94 209 ARG A O 1
ATOM 1601 N N . ILE A 1 210 ? 9.767 4.354 0.495 1.00 92.56 210 ILE A N 1
ATOM 1602 C CA . ILE A 1 210 ? 10.501 5.503 -0.021 1.00 92.56 210 ILE A CA 1
ATOM 1603 C C . ILE A 1 210 ? 11.437 5.998 1.073 1.00 92.56 210 ILE A C 1
ATOM 1605 O O . ILE A 1 210 ? 10.991 6.309 2.171 1.00 92.56 210 ILE A O 1
ATOM 1609 N N . TYR A 1 211 ? 12.732 6.062 0.779 1.00 91.31 211 TYR A N 1
ATOM 1610 C CA . TYR A 1 211 ? 13.787 6.453 1.709 1.00 91.31 211 TYR A CA 1
ATOM 1611 C C . TYR A 1 211 ? 14.440 7.752 1.261 1.00 91.31 211 TYR A C 1
ATOM 1613 O O . TYR A 1 211 ? 14.764 7.918 0.082 1.00 91.31 211 TYR A O 1
ATOM 1621 N N . GLY A 1 212 ? 14.683 8.642 2.220 1.00 84.50 212 GLY A N 1
ATOM 1622 C CA . GLY A 1 212 ? 15.227 9.968 1.950 1.00 84.50 212 GLY A CA 1
ATOM 1623 C C . GLY A 1 212 ? 14.388 10.723 0.916 1.00 84.50 212 GLY A C 1
ATOM 1624 O O . GLY A 1 212 ? 14.928 11.056 -0.141 1.00 84.50 212 GLY A O 1
ATOM 1625 N N . PRO A 1 213 ? 13.079 10.938 1.161 1.00 68.38 213 PRO A N 1
ATOM 1626 C CA . PRO A 1 213 ? 12.279 11.827 0.324 1.00 68.38 213 PRO A CA 1
ATOM 1627 C C . PRO A 1 213 ? 12.962 13.205 0.285 1.00 68.38 213 PRO A C 1
ATOM 1629 O O . PRO A 1 213 ? 13.224 13.796 1.336 1.00 68.38 213 PRO A O 1
ATOM 1632 N N . TYR A 1 214 ? 13.359 13.669 -0.902 1.00 53.84 214 TYR A N 1
ATOM 1633 C CA . TYR A 1 214 ? 14.207 14.855 -1.032 1.00 53.84 214 TYR A CA 1
ATOM 1634 C C . TYR A 1 214 ? 13.347 16.120 -0.974 1.00 53.84 214 TYR A C 1
ATOM 1636 O O . TYR A 1 214 ? 12.842 16.545 -2.003 1.00 53.84 214 TYR A O 1
ATOM 1644 N N . GLU A 1 215 ? 13.195 16.726 0.213 1.00 54.03 215 GLU A N 1
ATOM 1645 C CA . GLU A 1 215 ? 12.856 18.153 0.333 1.00 54.03 215 GLU A CA 1
ATOM 1646 C C . GLU A 1 215 ? 13.161 18.763 1.727 1.00 54.03 215 GLU A C 1
ATOM 1648 O O . GLU A 1 215 ? 13.015 18.076 2.746 1.00 54.03 215 GLU A O 1
ATOM 1653 N N . PRO A 1 216 ? 13.578 20.050 1.814 1.00 41.00 216 PRO A N 1
ATOM 1654 C CA . PRO A 1 216 ? 14.208 20.636 3.006 1.00 41.00 216 PRO A CA 1
ATOM 1655 C C . PRO A 1 216 ? 13.241 21.212 4.056 1.00 41.00 216 PRO A C 1
ATOM 1657 O O . PRO A 1 216 ? 13.702 21.691 5.092 1.00 41.00 216 PRO A O 1
ATOM 1660 N N . THR A 1 217 ? 11.921 21.214 3.830 1.00 38.66 217 THR A N 1
ATOM 1661 C CA . THR A 1 217 ? 10.962 21.907 4.710 1.00 38.66 217 THR A CA 1
ATOM 1662 C C . THR A 1 217 ? 9.721 21.064 5.021 1.00 38.66 217 THR A C 1
ATOM 1664 O O . THR A 1 217 ? 9.117 20.398 4.183 1.00 38.66 217 THR A O 1
ATOM 1667 N N . SER A 1 218 ? 9.343 21.064 6.296 1.00 42.88 218 SER A N 1
ATOM 1668 C CA . SER A 1 218 ? 8.432 20.117 6.952 1.00 42.88 218 SER A CA 1
ATOM 1669 C C . SER A 1 218 ? 6.969 20.120 6.486 1.00 42.88 218 SER A C 1
ATOM 1671 O O . SER A 1 218 ? 6.234 19.234 6.909 1.00 42.88 218 SER A O 1
ATOM 1673 N N . ALA A 1 219 ? 6.547 21.049 5.624 1.00 44.69 219 ALA A N 1
ATOM 1674 C CA . ALA A 1 219 ? 5.155 21.181 5.171 1.00 44.69 219 ALA A CA 1
ATOM 1675 C C . ALA A 1 219 ? 4.907 20.749 3.707 1.00 44.69 219 ALA A C 1
ATOM 1677 O O . ALA A 1 219 ? 3.751 20.635 3.293 1.00 44.69 219 ALA A O 1
ATOM 1678 N N . VAL A 1 220 ? 5.965 20.518 2.919 1.00 49.06 220 VAL A N 1
ATOM 1679 C CA . VAL A 1 220 ? 5.870 20.164 1.482 1.00 49.06 220 VAL A CA 1
ATOM 1680 C C . VAL A 1 220 ? 6.331 18.724 1.204 1.00 49.06 220 VAL A C 1
ATOM 1682 O O . VAL A 1 220 ? 5.900 18.120 0.230 1.00 49.06 220 VAL A O 1
ATOM 1685 N N . ARG A 1 221 ? 7.046 18.116 2.165 1.00 54.19 221 ARG A N 1
ATOM 1686 C CA . ARG A 1 221 ? 7.692 16.789 2.115 1.00 54.19 221 ARG A CA 1
ATOM 1687 C C . ARG A 1 221 ? 6.858 15.618 1.553 1.00 54.19 221 ARG A C 1
ATOM 1689 O O . ARG A 1 221 ? 7.449 14.650 1.090 1.00 54.19 221 ARG A O 1
ATOM 1696 N N . GLY A 1 222 ? 5.527 15.665 1.653 1.00 54.41 222 GLY A N 1
ATOM 1697 C CA . GLY A 1 222 ? 4.628 14.614 1.152 1.00 54.41 222 GLY A CA 1
ATOM 1698 C C . GLY A 1 222 ? 4.088 14.868 -0.256 1.00 54.41 222 GLY A C 1
ATOM 1699 O O . GLY A 1 222 ? 3.999 13.935 -1.044 1.00 54.41 222 GLY A O 1
ATOM 1700 N N . ARG A 1 223 ? 3.803 16.126 -0.613 1.00 61.91 223 ARG A N 1
ATOM 1701 C CA . ARG A 1 223 ? 2.952 16.457 -1.770 1.00 61.91 223 ARG A CA 1
ATOM 1702 C C . ARG A 1 223 ? 3.574 16.106 -3.120 1.00 61.91 223 ARG A C 1
ATOM 1704 O O . ARG A 1 223 ? 2.882 15.609 -3.996 1.00 61.91 223 ARG A O 1
ATOM 1711 N N . GLU A 1 224 ? 4.874 16.334 -3.286 1.00 69.06 224 GLU A N 1
ATOM 1712 C CA . GLU A 1 224 ? 5.560 16.022 -4.550 1.00 69.06 224 GLU A CA 1
ATOM 1713 C C . GLU A 1 224 ? 5.674 14.507 -4.782 1.00 69.06 224 GLU A C 1
ATOM 1715 O O . GLU A 1 224 ? 5.513 14.005 -5.895 1.00 69.06 224 GLU A O 1
ATOM 1720 N N . ILE A 1 225 ? 5.906 13.747 -3.710 1.00 77.50 225 ILE A N 1
ATOM 1721 C CA . ILE A 1 225 ? 5.934 12.284 -3.781 1.00 77.50 225 ILE A CA 1
ATOM 1722 C C . ILE A 1 225 ? 4.533 11.736 -4.013 1.00 77.50 225 ILE A C 1
ATOM 1724 O O . ILE A 1 225 ? 4.372 10.843 -4.833 1.00 77.50 225 ILE A O 1
ATOM 1728 N N . GLU A 1 226 ? 3.529 12.294 -3.339 1.00 80.69 226 GLU A N 1
ATOM 1729 C CA . GLU A 1 226 ? 2.120 11.941 -3.517 1.00 80.69 226 GLU A CA 1
ATOM 1730 C C . GLU A 1 226 ? 1.668 12.128 -4.970 1.00 80.69 226 GLU A C 1
ATOM 1732 O O . GLU A 1 226 ? 1.026 11.239 -5.519 1.00 80.69 226 GLU A O 1
ATOM 1737 N N . ASN A 1 227 ? 2.096 13.208 -5.629 1.00 81.75 227 ASN A N 1
ATOM 1738 C CA . ASN A 1 227 ? 1.809 13.457 -7.047 1.00 81.75 227 ASN A CA 1
ATOM 1739 C C . ASN A 1 227 ? 2.546 12.510 -8.011 1.00 81.75 227 ASN A C 1
ATOM 1741 O O . ASN A 1 227 ? 2.183 12.431 -9.182 1.00 81.75 227 ASN A O 1
ATOM 1745 N N . SER A 1 228 ? 3.603 11.835 -7.553 1.00 87.50 228 SER A N 1
ATOM 1746 C CA . SER A 1 228 ? 4.419 10.925 -8.369 1.00 87.50 228 SER A CA 1
ATOM 1747 C C . SER A 1 228 ? 4.234 9.452 -8.001 1.00 87.50 228 SER A C 1
ATOM 1749 O O . SER A 1 228 ? 4.948 8.596 -8.536 1.00 87.50 228 SER A O 1
ATOM 1751 N N . LEU A 1 229 ? 3.281 9.136 -7.113 1.00 93.88 229 LEU A N 1
ATOM 1752 C CA . LEU A 1 229 ? 2.950 7.756 -6.778 1.00 93.88 229 LEU A CA 1
ATOM 1753 C C . LEU A 1 229 ? 2.502 7.001 -8.036 1.00 93.88 229 LEU A C 1
ATOM 1755 O O . LEU A 1 229 ? 1.778 7.549 -8.864 1.00 93.88 229 LEU A O 1
ATOM 1759 N N . PRO A 1 230 ? 2.951 5.749 -8.205 1.00 96.25 230 PRO A N 1
ATOM 1760 C CA . PRO A 1 230 ? 2.605 4.985 -9.385 1.00 96.25 230 PRO A CA 1
ATOM 1761 C C . PRO A 1 230 ? 1.153 4.510 -9.324 1.00 96.25 230 PRO A C 1
ATOM 1763 O O . PRO A 1 230 ? 0.690 4.069 -8.275 1.00 96.25 230 PRO A O 1
ATOM 1766 N N . GLU A 1 231 ? 0.471 4.515 -10.457 1.00 96.88 231 GLU A N 1
ATOM 1767 C CA . GLU A 1 231 ? -0.901 4.027 -10.571 1.00 96.88 231 GLU A CA 1
ATOM 1768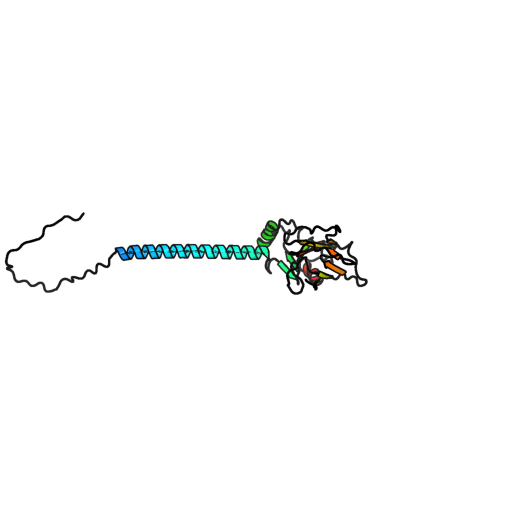 C C . GLU A 1 231 ? -0.937 2.496 -10.575 1.00 96.88 231 GLU A C 1
ATOM 1770 O O . GLU A 1 231 ? -0.020 1.852 -11.100 1.00 96.88 231 GLU A O 1
ATOM 1775 N N . ILE A 1 232 ? -1.995 1.897 -10.021 1.00 98.06 232 ILE A N 1
ATOM 1776 C CA . ILE A 1 232 ? -2.203 0.439 -10.027 1.00 98.06 232 ILE A CA 1
ATOM 1777 C C . ILE A 1 232 ? -3.413 0.090 -10.894 1.00 98.06 232 ILE A C 1
ATOM 1779 O O . ILE A 1 232 ? -4.554 0.120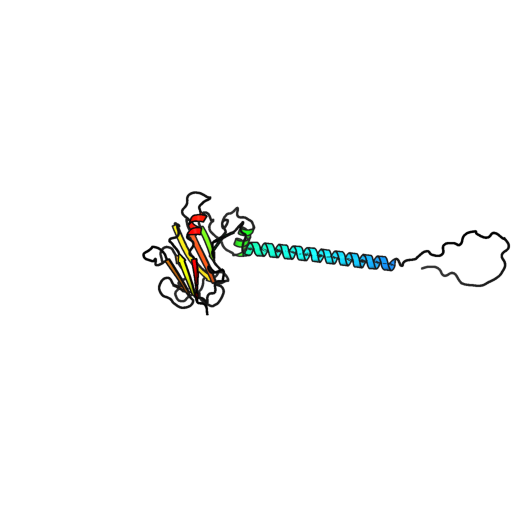 -10.446 1.00 98.06 232 ILE A O 1
ATOM 1783 N N . LEU A 1 233 ? -3.159 -0.312 -12.136 1.00 97.81 233 LEU A N 1
ATOM 1784 C CA . LEU A 1 233 ? -4.196 -0.590 -13.125 1.00 97.81 233 LEU A CA 1
ATOM 1785 C C . LEU A 1 233 ? -4.488 -2.086 -13.229 1.00 97.81 233 LEU A C 1
ATOM 1787 O O . LEU A 1 233 ? -3.587 -2.908 -13.434 1.00 97.81 233 LEU A O 1
ATOM 1791 N N . LYS A 1 234 ? -5.766 -2.452 -13.168 1.00 97.50 234 LYS A N 1
ATOM 1792 C CA . LYS A 1 234 ? -6.233 -3.811 -13.443 1.00 97.50 234 LYS A CA 1
ATOM 1793 C C . LYS A 1 234 ? -6.212 -4.079 -14.943 1.00 97.50 234 LYS A C 1
ATOM 1795 O O . LYS A 1 234 ? -6.770 -3.328 -15.734 1.00 97.50 234 LYS A O 1
ATOM 1800 N N . VAL A 1 235 ? -5.550 -5.158 -15.352 1.00 96.75 235 VAL A N 1
ATOM 1801 C CA . VAL A 1 235 ? -5.429 -5.535 -16.770 1.00 96.75 235 VAL A CA 1
ATOM 1802 C C . VAL A 1 235 ? -6.404 -6.647 -17.119 1.00 96.75 235 VAL A C 1
ATOM 1804 O O . VAL A 1 235 ? -7.074 -6.580 -18.144 1.00 96.75 235 VAL A O 1
ATOM 1807 N N . ALA A 1 236 ? -6.456 -7.684 -16.287 1.00 95.06 236 ALA A N 1
ATOM 1808 C CA . ALA A 1 236 ? -7.329 -8.829 -16.490 1.00 95.06 236 ALA A CA 1
ATOM 1809 C C . ALA A 1 236 ? -7.583 -9.543 -15.163 1.00 95.06 236 ALA A C 1
ATOM 1811 O O . ALA A 1 236 ? -6.711 -9.589 -14.297 1.00 95.06 236 ALA A O 1
ATOM 1812 N N . CYS A 1 237 ? -8.754 -10.153 -15.032 1.00 93.00 237 CYS A N 1
ATOM 1813 C CA . CYS A 1 237 ? -9.044 -11.126 -13.988 1.00 93.00 237 CYS A CA 1
ATOM 1814 C C . CYS A 1 237 ? -9.714 -12.354 -14.613 1.00 93.00 237 CYS A C 1
ATOM 1816 O O . CYS A 1 237 ? -10.394 -12.189 -15.630 1.00 93.00 237 CYS A O 1
ATOM 1818 N N . PRO A 1 238 ? -9.525 -13.544 -14.020 1.00 86.00 238 PRO A N 1
ATOM 1819 C CA . PRO A 1 238 ? -10.318 -14.726 -14.342 1.00 86.00 238 PRO A CA 1
ATOM 1820 C C . PRO A 1 238 ? -11.817 -14.506 -14.114 1.00 86.00 238 PRO A C 1
ATOM 1822 O O . PRO A 1 238 ? -12.166 -13.700 -13.213 1.00 86.00 238 PRO A O 1
#

Foldseek 3Di:
DDDDDDDDDDDDDDPDDDDDPDDDPPDPPCPPVVVVVVVVVVVVVVVVVVVVVVVVVVVVVVVVVLVVCLVQNDPVQWDDQQQKIWGQQQQPPPHDPSNVSNCVVLVDRDHHSQFKIKIKGQAANVRHGDKLAFKKKWKFADAQAPKKKKFKAAPNRHFADDPVPDTIDMPPRADADPVRMGMAMRHCDDDDGNYDHSHDTHGMMMMMMGGGQDDDDDPCSVPSRSVGGIGMGTDDHD